Protein AF-A0A923IYI7-F1 (afdb_monomer_lite)

Radius of gyration: 22.02 Å; chains: 1; bounding box: 57×41×61 Å

InterPro domains:
  IPR011990 Tetratricopeptide-like helical domain superfamily [SSF48452] (191-284)

Secondary structure (DSSP, 8-state):
-EEEEEEE-B-SS-SS-BTTB--B-SSS---SSSTTGGGGTT--BTTEEEE-------SSS-----GGGT-GGGTT-SEEEEEEEEEEEPPTT--S-EEEEEEEEEEEEEEEEEE-SS-EEEEEEEGGGEEEPPTTT---EE-BHHHH-TTSSB-SSSEE---SHHHHHHHHHHHHHHHH--SPPTT-PPPHHHHHPPP----SSHHHHHHHHHHHTTT-HHHHHHHHHHHHHHH---HHHHHHHHHHHHHTT-HHHHHHHHHHHHHH-TT-HHHHHHHHHHHHHHHTT--

Sequence (291 aa):
MKILFCNIGWMKRYKGVTGDDNITLSGEYVDKNHKGAEQYNFLNIDGNYYGYVCTKSSGNKNSELQLEKIDDSGENKDSLEEVLVIWVAKRPNDKVGGRIIGWYKNATVYRFYKENSLLIYNIKAKVEDCVLIPPMHRTYIIYPARVIGAGKGMGKSNTWFAKGEEAEEIIENCIRYIETYSYERYDQPITEDQLTFVTKDEFNDLNSYLKEGDKLLYKNPLKSIQYWNKIIKEGGEDLNILYRKALGFINLRFYSKADKLLRYILTKDSNYKEGKKKIIELENMLRGLEN

pLDDT: mean 90.49, std 13.18, range [33.69, 98.75]

Foldseek 3Di:
DFEKEFEAWDWQALCDDDPVTDTHDDDPDPPPPAPSLQSNQLPDAQQKGFHAGDQDDPPPDARFDQSCLRPVVCPPDQKDWQYKYFYWYDDPPDDFATFGQKIAGGKIAGGHWDDWLPGTGGIMHGSVRIFGDGPVRRPHGFGECVVVHPLCGHYPGSMDSSDDPNSVVVVVVVVVCVVPDDDDGSNPDQDPCLLLAADPDDDPDLVVLQVVLVVCCQVPLSSSSNSLSNCCVPVNDDLVSLLSSLSSCVSSNSLVVSLVSLVVSCVVPVVPPSSVVVNVVSVCSRPPDPD

Organism: Clostridium tetanomorphum (NCBI:txid1553)

Structure (mmCIF, N/CA/C/O backbone):
data_AF-A0A923IYI7-F1
#
_entry.id   AF-A0A923IYI7-F1
#
loop_
_atom_site.group_PDB
_atom_site.id
_atom_site.type_symbol
_atom_site.label_atom_id
_atom_site.label_alt_id
_atom_site.label_comp_id
_atom_site.label_asym_id
_atom_site.label_entity_id
_atom_site.label_seq_id
_atom_site.pdbx_PDB_ins_code
_atom_site.Cartn_x
_atom_site.Cartn_y
_atom_site.Cartn_z
_atom_site.occupancy
_atom_site.B_iso_or_equiv
_atom_site.auth_seq_id
_atom_site.auth_comp_id
_atom_site.auth_asym_id
_atom_site.auth_atom_id
_atom_site.pdbx_PDB_model_num
ATOM 1 N N . MET A 1 1 ? 3.434 11.014 -22.457 1.00 86.69 1 MET A N 1
ATOM 2 C CA . MET A 1 1 ? 3.063 10.195 -21.279 1.00 86.69 1 MET A CA 1
ATOM 3 C C . MET A 1 1 ? 4.299 10.035 -20.410 1.00 86.69 1 MET A C 1
ATOM 5 O O . MET A 1 1 ? 5.355 9.761 -20.960 1.00 86.69 1 MET A O 1
ATOM 9 N N . LYS A 1 2 ? 4.182 10.203 -19.089 1.00 95.75 2 LYS A N 1
ATOM 10 C CA . LYS A 1 2 ? 5.306 10.104 -18.148 1.00 95.75 2 LYS A CA 1
ATOM 11 C C . LYS A 1 2 ? 5.493 8.642 -17.730 1.00 95.75 2 LYS A C 1
ATOM 13 O O . LYS A 1 2 ? 4.566 8.059 -17.169 1.00 95.75 2 LYS A O 1
ATOM 18 N N . ILE A 1 3 ? 6.653 8.041 -17.996 1.00 97.12 3 ILE A N 1
ATOM 19 C CA . ILE A 1 3 ? 6.909 6.621 -17.704 1.00 97.12 3 ILE A CA 1
ATOM 20 C C . ILE A 1 3 ? 8.287 6.406 -17.077 1.00 97.12 3 ILE A C 1
ATOM 22 O O . ILE A 1 3 ? 9.264 7.060 -17.437 1.00 97.12 3 ILE A O 1
ATOM 26 N N . LEU A 1 4 ? 8.370 5.481 -16.123 1.00 97.69 4 LEU A N 1
ATOM 27 C CA . LEU A 1 4 ? 9.611 5.117 -15.449 1.00 97.69 4 LEU A CA 1
ATOM 28 C C . LEU A 1 4 ? 9.655 3.608 -15.204 1.00 97.69 4 LEU A C 1
ATOM 30 O O . LEU A 1 4 ? 8.774 3.055 -14.551 1.00 97.69 4 LEU A O 1
ATOM 34 N N . PHE A 1 5 ? 10.714 2.947 -15.662 1.00 97.62 5 PHE A N 1
ATOM 35 C CA . PHE A 1 5 ? 10.980 1.545 -15.351 1.00 97.62 5 PHE A CA 1
ATOM 36 C C . PHE A 1 5 ? 11.959 1.444 -14.180 1.00 97.62 5 PHE A C 1
ATOM 38 O O . PHE A 1 5 ? 13.052 2.013 -14.230 1.00 97.62 5 PHE A O 1
ATOM 45 N N . CYS A 1 6 ? 11.589 0.674 -13.160 1.00 96.62 6 CYS A N 1
ATOM 46 C CA . CYS A 1 6 ? 12.347 0.485 -11.927 1.00 96.62 6 CYS A CA 1
ATOM 47 C C . CYS A 1 6 ? 12.715 -0.990 -11.748 1.00 96.62 6 CYS A C 1
ATOM 49 O O . CYS A 1 6 ? 11.847 -1.822 -11.497 1.00 96.62 6 CYS A O 1
ATOM 51 N N . ASN A 1 7 ? 14.000 -1.316 -11.851 1.00 93.81 7 ASN A N 1
ATOM 52 C CA . ASN A 1 7 ? 14.542 -2.636 -11.571 1.00 93.81 7 ASN A CA 1
ATOM 53 C C . ASN A 1 7 ? 14.776 -2.797 -10.067 1.00 93.81 7 ASN A C 1
ATOM 55 O O . ASN A 1 7 ? 15.554 -2.048 -9.474 1.00 93.81 7 ASN A O 1
ATOM 59 N N . ILE A 1 8 ? 14.122 -3.802 -9.496 1.00 93.25 8 ILE A N 1
ATOM 60 C CA . ILE A 1 8 ? 14.157 -4.150 -8.077 1.00 93.25 8 ILE A CA 1
ATOM 61 C C . ILE A 1 8 ? 14.466 -5.640 -7.888 1.00 93.25 8 ILE A C 1
ATOM 63 O O . ILE A 1 8 ? 14.417 -6.442 -8.829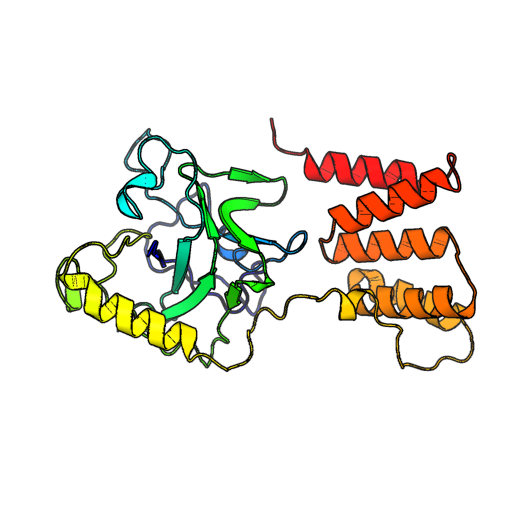 1.00 93.25 8 ILE A O 1
ATOM 67 N N . GLY A 1 9 ? 14.768 -6.035 -6.655 1.00 91.75 9 GLY A N 1
ATOM 68 C CA . GLY A 1 9 ? 14.860 -7.435 -6.256 1.00 91.75 9 GLY A CA 1
ATOM 69 C C . GLY A 1 9 ? 13.553 -8.200 -6.486 1.00 91.75 9 GLY A C 1
ATOM 70 O O . GLY A 1 9 ? 12.450 -7.664 -6.372 1.00 91.75 9 GLY A O 1
ATOM 71 N N . TRP A 1 10 ? 13.657 -9.487 -6.812 1.00 93.31 10 TRP A N 1
ATOM 72 C CA . TRP A 1 10 ? 12.491 -10.352 -6.976 1.00 93.31 10 TRP A CA 1
ATOM 73 C C . TRP A 1 10 ? 11.934 -10.785 -5.619 1.00 93.31 10 TRP A C 1
ATOM 75 O O . TRP A 1 10 ? 12.649 -11.402 -4.829 1.00 93.31 10 TRP A O 1
ATOM 85 N N . MET A 1 11 ? 10.642 -10.529 -5.398 1.00 94.44 11 MET A N 1
ATOM 86 C CA . MET A 1 11 ? 9.845 -11.051 -4.280 1.00 94.44 11 MET A CA 1
ATOM 87 C C . MET A 1 11 ? 8.437 -11.401 -4.746 1.00 94.44 11 MET A C 1
ATOM 89 O O . MET A 1 11 ? 7.949 -10.891 -5.753 1.00 94.44 11 MET A O 1
ATOM 93 N N . LYS A 1 12 ? 7.741 -12.269 -4.020 1.00 94.25 12 LYS A N 1
ATOM 94 C CA . LYS A 1 12 ? 6.344 -12.598 -4.294 1.00 94.25 12 LYS A CA 1
ATOM 95 C C . LYS A 1 12 ? 5.428 -11.459 -3.859 1.00 94.25 12 LYS A C 1
ATOM 97 O O . LYS A 1 12 ? 4.616 -11.037 -4.673 1.00 94.25 12 LYS A O 1
ATOM 102 N N . ARG A 1 13 ? 5.541 -10.974 -2.620 1.00 94.88 13 ARG A N 1
ATOM 103 C CA . ARG A 1 13 ? 4.542 -10.095 -1.984 1.00 94.88 13 ARG A CA 1
ATOM 104 C C . ARG A 1 13 ? 4.997 -8.657 -1.806 1.00 94.88 13 ARG A C 1
ATOM 106 O O . ARG A 1 13 ? 4.136 -7.790 -1.804 1.00 94.88 13 ARG A O 1
ATOM 113 N N . TYR A 1 14 ? 6.297 -8.413 -1.637 1.00 95.50 14 TYR A N 1
ATOM 114 C CA . TYR A 1 14 ? 6.829 -7.080 -1.320 1.00 95.50 14 TYR A CA 1
ATOM 115 C C . TYR A 1 14 ? 6.134 -6.436 -0.099 1.00 95.50 14 TYR A C 1
ATOM 117 O O . TYR A 1 14 ? 5.742 -5.268 -0.127 1.00 95.50 14 TYR A O 1
ATOM 125 N N . LYS A 1 15 ? 5.968 -7.223 0.976 1.00 93.56 15 LYS A N 1
ATOM 126 C CA . LYS A 1 15 ? 5.401 -6.797 2.272 1.00 93.56 15 LYS A CA 1
ATOM 127 C C . LYS A 1 15 ? 6.341 -7.105 3.453 1.00 93.56 15 LYS A C 1
ATOM 129 O O . LYS A 1 15 ? 5.870 -7.277 4.575 1.00 93.56 15 LYS A O 1
ATOM 134 N N . GLY A 1 16 ? 7.647 -7.194 3.201 1.00 90.81 16 GLY A N 1
ATOM 135 C CA . GLY A 1 16 ? 8.644 -7.688 4.157 1.00 90.81 16 GLY A CA 1
ATOM 136 C C . GLY A 1 16 ? 9.112 -9.110 3.857 1.00 90.81 16 GLY A C 1
ATOM 137 O O . GLY A 1 16 ? 8.381 -9.901 3.259 1.00 90.81 16 GLY A O 1
ATOM 138 N N . VAL A 1 17 ? 10.343 -9.422 4.264 1.00 87.94 17 VAL A N 1
ATOM 139 C CA . VAL A 1 17 ? 10.922 -10.766 4.149 1.00 87.94 17 VAL A CA 1
ATOM 140 C C . VAL A 1 17 ? 10.216 -11.747 5.089 1.00 87.94 17 VAL A C 1
ATOM 142 O O . VAL A 1 17 ? 10.062 -11.494 6.284 1.00 87.94 17 VAL A O 1
ATOM 145 N N . THR A 1 18 ? 9.836 -12.902 4.548 1.00 87.25 18 THR A N 1
ATOM 146 C CA . THR A 1 18 ? 9.332 -14.058 5.303 1.00 87.25 18 THR A CA 1
ATOM 147 C C . THR A 1 18 ? 10.099 -15.316 4.906 1.00 87.25 18 THR A C 1
ATOM 149 O O . THR A 1 18 ? 10.794 -15.341 3.891 1.00 87.25 18 THR A O 1
ATOM 152 N N . GLY A 1 19 ? 9.949 -16.403 5.674 1.00 82.12 19 GLY A N 1
ATOM 153 C CA . GLY A 1 19 ? 10.610 -17.676 5.356 1.00 82.12 19 GLY A CA 1
ATOM 154 C C . GLY A 1 19 ? 10.297 -18.209 3.947 1.00 82.12 19 GLY A C 1
ATOM 155 O O . GLY A 1 19 ? 11.149 -18.840 3.329 1.00 82.12 19 GLY A O 1
ATOM 156 N N . ASP A 1 20 ? 9.109 -17.911 3.409 1.00 87.19 20 ASP A N 1
ATOM 157 C CA . ASP A 1 20 ? 8.656 -18.326 2.075 1.00 87.19 20 ASP A CA 1
ATOM 158 C C . ASP A 1 20 ? 8.743 -17.223 0.995 1.00 87.19 20 ASP A C 1
ATOM 160 O O . ASP A 1 20 ? 8.394 -17.473 -0.170 1.00 87.19 20 ASP A O 1
ATOM 164 N N . ASP A 1 21 ? 9.194 -16.018 1.362 1.00 88.12 21 ASP A N 1
ATOM 165 C CA . ASP A 1 21 ? 9.312 -14.851 0.485 1.00 88.12 21 ASP A CA 1
ATOM 166 C C . ASP A 1 21 ? 10.550 -14.009 0.827 1.00 88.12 21 ASP A C 1
ATOM 168 O O . ASP A 1 21 ? 10.483 -12.976 1.494 1.00 88.12 21 ASP A O 1
ATOM 172 N N . ASN A 1 22 ? 11.706 -14.487 0.364 1.00 86.88 22 ASN A N 1
ATOM 173 C CA . ASN A 1 22 ? 12.976 -13.776 0.460 1.00 86.88 22 ASN A CA 1
ATOM 174 C C . ASN A 1 22 ? 13.220 -12.920 -0.783 1.00 86.88 22 ASN A C 1
ATOM 176 O O . ASN A 1 22 ? 12.828 -13.282 -1.897 1.00 86.88 22 ASN A O 1
ATOM 180 N N . ILE A 1 23 ? 13.948 -11.822 -0.602 1.00 85.38 23 ILE A N 1
ATOM 181 C CA . ILE A 1 23 ? 14.365 -10.976 -1.713 1.00 85.38 23 ILE A CA 1
ATOM 182 C C . ILE A 1 23 ? 15.546 -11.579 -2.473 1.00 85.38 23 ILE A C 1
ATOM 184 O O . ILE A 1 23 ? 16.555 -11.960 -1.884 1.00 85.38 23 ILE A O 1
ATOM 188 N N . THR A 1 24 ? 15.428 -11.654 -3.801 1.00 83.69 24 THR A N 1
ATOM 189 C CA . THR A 1 24 ? 16.528 -12.072 -4.682 1.00 83.69 24 THR A CA 1
ATOM 190 C C . THR A 1 24 ? 17.019 -10.888 -5.507 1.00 83.69 24 THR A C 1
ATOM 192 O O . THR A 1 24 ? 16.322 -10.424 -6.408 1.00 83.69 24 THR A O 1
ATOM 195 N N . LEU A 1 25 ? 18.225 -10.404 -5.211 1.00 73.69 25 LEU A N 1
ATOM 196 C CA . LEU A 1 25 ? 18.842 -9.274 -5.910 1.00 73.69 25 LEU A CA 1
ATOM 197 C C . LEU A 1 25 ? 19.527 -9.718 -7.208 1.00 73.69 25 LEU A C 1
ATOM 199 O O . LEU A 1 25 ? 20.140 -10.783 -7.281 1.00 73.69 25 LEU A O 1
ATOM 203 N N . SER A 1 26 ? 19.469 -8.874 -8.238 1.00 56.81 26 SER A N 1
ATOM 204 C CA . SER A 1 26 ? 20.158 -9.094 -9.511 1.00 56.81 26 SER A CA 1
ATOM 205 C C . SER A 1 26 ? 21.498 -8.340 -9.564 1.00 56.81 26 SER A C 1
ATOM 207 O O . SER A 1 26 ? 21.630 -7.383 -10.323 1.00 56.81 26 SER A O 1
ATOM 209 N N . GLY A 1 27 ? 22.496 -8.735 -8.763 1.00 51.09 27 GLY A N 1
ATOM 210 C CA . GLY A 1 27 ? 23.853 -8.163 -8.828 1.00 51.09 27 GLY A CA 1
ATOM 211 C C . GLY A 1 27 ? 24.694 -8.338 -7.556 1.00 51.09 27 GLY A C 1
ATOM 212 O O . GLY A 1 27 ? 24.155 -8.596 -6.488 1.00 51.09 27 GLY A O 1
ATOM 213 N N . GLU A 1 28 ? 26.018 -8.177 -7.685 1.00 40.38 28 GLU A N 1
ATOM 214 C CA . GLU A 1 28 ? 27.011 -8.289 -6.591 1.00 40.38 28 GLU A CA 1
ATOM 215 C C . GLU A 1 28 ? 27.030 -7.080 -5.635 1.00 40.38 28 GLU A C 1
ATOM 217 O O . GLU A 1 28 ? 27.647 -7.135 -4.572 1.00 40.38 28 GLU A O 1
ATOM 222 N N . TYR A 1 29 ? 26.344 -5.984 -5.974 1.00 43.09 29 TYR A N 1
ATOM 223 C CA . TYR A 1 29 ? 26.303 -4.792 -5.130 1.00 43.09 29 TYR A CA 1
ATOM 224 C C . TYR A 1 29 ? 25.254 -4.924 -4.029 1.00 43.09 29 TYR A C 1
ATOM 226 O O . TYR A 1 29 ? 24.089 -4.560 -4.168 1.00 43.09 29 TYR A O 1
ATOM 234 N N . VAL A 1 30 ? 25.725 -5.442 -2.904 1.00 43.31 30 VAL A N 1
ATOM 235 C CA . VAL A 1 30 ? 25.051 -5.405 -1.614 1.00 43.31 30 VAL A CA 1
ATOM 236 C C . VAL A 1 30 ? 25.449 -4.087 -0.938 1.00 43.31 30 VAL A C 1
ATOM 238 O O . VAL A 1 30 ? 26.400 -4.052 -0.157 1.00 43.31 30 VAL A O 1
ATOM 241 N N . ASP A 1 31 ? 24.768 -2.985 -1.270 1.00 43.28 31 ASP A N 1
ATOM 242 C CA . ASP A 1 31 ? 24.938 -1.726 -0.529 1.00 43.28 31 ASP A CA 1
ATOM 243 C C . ASP A 1 31 ? 24.588 -1.980 0.944 1.00 43.28 31 ASP A C 1
ATOM 245 O O . ASP A 1 31 ? 23.581 -2.613 1.248 1.00 43.28 31 ASP A O 1
ATOM 249 N N . LYS A 1 32 ? 25.455 -1.569 1.868 1.00 41.72 32 LYS A N 1
ATOM 250 C CA . LYS A 1 32 ? 25.295 -1.822 3.302 1.00 41.72 32 LYS A CA 1
ATOM 251 C C . LYS A 1 32 ? 24.250 -0.912 3.956 1.00 41.72 32 LYS A C 1
ATOM 253 O O . LYS A 1 32 ? 23.776 -1.283 5.025 1.00 41.72 32 LYS A O 1
ATOM 258 N N . ASN A 1 33 ? 23.844 0.185 3.307 1.00 45.84 33 ASN A N 1
ATOM 259 C CA . ASN A 1 33 ? 23.112 1.264 3.979 1.00 45.84 33 ASN A CA 1
ATOM 260 C C . ASN A 1 33 ? 21.591 1.288 3.728 1.00 45.84 33 ASN A C 1
ATOM 262 O O . ASN A 1 33 ? 20.866 1.803 4.566 1.00 45.84 33 ASN A O 1
ATOM 266 N N . HIS A 1 34 ? 21.084 0.684 2.645 1.00 53.50 34 HIS A N 1
ATOM 267 C CA . HIS A 1 34 ? 19.647 0.738 2.293 1.00 53.50 34 HIS A CA 1
ATOM 268 C C . HIS A 1 34 ? 19.072 -0.625 1.863 1.00 53.50 34 HIS A C 1
ATOM 270 O O . HIS A 1 34 ? 18.152 -0.711 1.043 1.00 53.50 34 HIS A O 1
ATOM 276 N N . LYS A 1 35 ? 19.648 -1.723 2.381 1.00 60.31 35 LYS A N 1
ATOM 277 C CA . LYS A 1 35 ? 19.281 -3.096 1.996 1.00 60.31 35 LYS A CA 1
ATOM 278 C C . LYS A 1 35 ? 17.789 -3.344 2.157 1.00 60.31 35 LYS A C 1
ATOM 280 O O . LYS A 1 35 ? 17.253 -3.300 3.259 1.00 60.31 35 LYS A O 1
ATOM 285 N N . GLY A 1 36 ? 17.153 -3.713 1.050 1.00 71.19 36 GLY A N 1
ATOM 286 C CA . GLY A 1 36 ? 15.816 -4.279 1.070 1.00 71.19 36 GLY A CA 1
ATOM 287 C C . GLY A 1 36 ? 14.704 -3.282 1.368 1.00 71.19 36 GLY A C 1
ATOM 288 O O . GLY A 1 36 ? 13.621 -3.744 1.677 1.00 71.19 36 GLY A O 1
ATOM 289 N N . ALA A 1 37 ? 14.890 -1.961 1.259 1.00 86.69 37 ALA A N 1
ATOM 290 C CA . ALA A 1 37 ? 13.752 -1.030 1.334 1.00 86.69 37 ALA A CA 1
ATOM 291 C C . ALA A 1 37 ? 12.674 -1.364 0.276 1.00 86.69 37 ALA A C 1
ATOM 293 O O . ALA A 1 37 ? 11.479 -1.335 0.561 1.00 86.69 37 ALA A O 1
ATOM 294 N N . GLU A 1 38 ? 13.104 -1.845 -0.897 1.00 90.88 38 GLU A N 1
ATOM 295 C CA . GLU A 1 38 ? 12.222 -2.346 -1.959 1.00 90.88 38 GLU A CA 1
ATOM 296 C C . GLU A 1 38 ? 11.328 -3.526 -1.530 1.00 90.88 38 GLU A C 1
ATOM 298 O O . GLU A 1 38 ? 10.297 -3.774 -2.153 1.00 90.88 38 GLU A O 1
ATOM 303 N N . GLN A 1 39 ? 11.664 -4.234 -0.440 1.00 92.56 39 GLN A N 1
ATOM 304 C CA . GLN A 1 39 ? 10.868 -5.349 0.084 1.00 92.56 39 GLN A CA 1
ATOM 305 C C . GLN A 1 39 ? 9.471 -4.930 0.550 1.00 92.56 39 GLN A C 1
ATOM 307 O O . GLN A 1 39 ? 8.655 -5.803 0.837 1.00 92.56 39 GLN A O 1
ATOM 312 N N . TYR A 1 40 ? 9.216 -3.627 0.675 1.00 94.94 40 TYR A N 1
ATOM 313 C CA . TYR A 1 40 ? 7.960 -3.050 1.142 1.00 94.94 40 TYR A CA 1
ATOM 314 C C . TYR A 1 40 ? 7.212 -2.275 0.057 1.00 94.94 40 TYR A C 1
ATOM 316 O O . TYR A 1 40 ? 6.228 -1.613 0.378 1.00 94.94 40 TYR A O 1
ATOM 324 N N . ASN A 1 41 ? 7.627 -2.364 -1.214 1.00 97.19 41 ASN A N 1
ATOM 325 C CA . ASN A 1 41 ? 7.020 -1.575 -2.288 1.00 97.19 41 ASN A CA 1
ATOM 326 C C . ASN A 1 41 ? 5.486 -1.732 -2.321 1.00 97.19 41 ASN A C 1
ATOM 328 O O . ASN A 1 41 ? 4.792 -0.733 -2.462 1.00 97.19 41 ASN A O 1
ATOM 332 N N . PHE A 1 42 ? 4.945 -2.926 -2.051 1.00 97.12 42 PHE A N 1
ATOM 333 C CA . PHE A 1 42 ? 3.498 -3.192 -2.033 1.00 97.12 42 PHE A CA 1
ATOM 334 C C . PHE A 1 42 ? 2.922 -3.376 -0.611 1.00 97.12 42 PHE A C 1
ATOM 336 O O . PHE A 1 42 ? 1.906 -4.057 -0.408 1.00 97.12 42 PHE A O 1
ATOM 343 N N . LEU A 1 43 ? 3.558 -2.774 0.402 1.00 94.81 43 LEU A N 1
ATOM 344 C CA . LEU A 1 43 ? 3.027 -2.688 1.762 1.00 94.81 43 LEU A CA 1
ATOM 345 C C . LEU A 1 43 ? 2.048 -1.510 1.870 1.00 94.81 43 LEU A C 1
ATOM 347 O O . LEU A 1 43 ? 2.442 -0.354 1.748 1.00 94.81 43 LEU A O 1
ATOM 351 N N . ASN A 1 44 ? 0.770 -1.804 2.121 1.00 94.81 44 ASN A N 1
ATOM 352 C CA . ASN A 1 44 ? -0.262 -0.776 2.273 1.00 94.81 44 ASN A CA 1
ATOM 353 C C . ASN A 1 44 ? -0.105 -0.053 3.619 1.00 94.81 44 ASN A C 1
ATOM 355 O O . ASN A 1 44 ? -0.149 -0.701 4.669 1.00 94.81 44 ASN A O 1
ATOM 359 N N . ILE A 1 45 ? 0.033 1.271 3.570 1.00 94.19 45 ILE A N 1
ATOM 360 C CA . ILE A 1 45 ? -0.047 2.170 4.724 1.00 94.19 45 ILE A CA 1
ATOM 361 C C . ILE A 1 45 ? -1.025 3.288 4.358 1.00 94.19 45 ILE A C 1
ATOM 363 O O . ILE A 1 45 ? -0.815 3.999 3.376 1.00 94.19 45 ILE A O 1
ATOM 367 N N . ASP A 1 46 ? -2.109 3.424 5.123 1.00 94.12 46 ASP A N 1
ATOM 368 C CA . ASP A 1 46 ? -3.154 4.436 4.904 1.00 94.12 46 ASP A CA 1
ATOM 369 C C . ASP A 1 46 ? -3.642 4.540 3.443 1.00 94.12 46 ASP A C 1
ATOM 371 O O . ASP A 1 46 ? -3.836 5.625 2.896 1.00 94.12 46 ASP A O 1
ATOM 375 N N . GLY A 1 47 ? -3.829 3.397 2.776 1.00 94.56 47 GLY A N 1
ATOM 376 C CA . GLY A 1 47 ? -4.326 3.349 1.397 1.00 94.56 47 GLY A CA 1
ATOM 377 C C . GLY A 1 47 ? -3.297 3.753 0.338 1.00 94.56 47 GLY A C 1
ATOM 378 O O . GLY A 1 47 ? -3.666 3.974 -0.817 1.00 94.56 47 GLY A O 1
ATOM 379 N N . ASN A 1 48 ? -2.013 3.827 0.693 1.00 96.12 48 ASN A N 1
ATOM 380 C CA . ASN A 1 48 ? -0.926 4.169 -0.218 1.00 96.12 48 ASN A CA 1
ATOM 381 C C . ASN A 1 48 ? 0.165 3.091 -0.235 1.00 96.12 48 ASN A C 1
ATOM 383 O O . ASN A 1 48 ? 0.418 2.410 0.762 1.00 96.12 48 ASN A O 1
ATOM 387 N N . TYR A 1 49 ? 0.837 2.987 -1.379 1.00 97.62 49 TYR A N 1
ATOM 388 C CA . TYR A 1 49 ? 2.127 2.326 -1.526 1.00 97.62 49 TYR A CA 1
ATOM 389 C C . TYR A 1 49 ? 3.247 3.356 -1.595 1.00 97.62 49 TYR A C 1
ATOM 391 O O . TYR A 1 49 ? 3.115 4.407 -2.225 1.00 97.62 49 TYR A O 1
ATOM 399 N N . TYR A 1 50 ? 4.359 3.012 -0.951 1.00 97.06 50 TYR A N 1
ATOM 400 C CA . TYR A 1 50 ? 5.562 3.827 -0.829 1.00 97.06 50 TYR A CA 1
ATOM 401 C C . TYR A 1 50 ? 6.710 3.032 -1.454 1.00 97.06 50 TYR A C 1
ATOM 403 O O . TYR A 1 50 ? 7.366 2.226 -0.802 1.00 97.06 50 TYR A O 1
ATOM 411 N N . GLY A 1 51 ? 6.869 3.190 -2.765 1.00 96.75 51 GLY A N 1
ATOM 412 C CA . GLY A 1 51 ? 7.853 2.477 -3.563 1.00 96.75 51 GLY A CA 1
ATOM 413 C C . GLY A 1 51 ? 9.259 3.050 -3.413 1.00 96.75 51 GLY A C 1
ATOM 414 O O . GLY A 1 51 ? 9.473 4.263 -3.447 1.00 96.75 51 GLY A O 1
ATOM 415 N N . TYR A 1 52 ? 10.225 2.149 -3.322 1.00 95.12 52 TYR A N 1
ATOM 416 C CA . TYR A 1 52 ? 11.647 2.429 -3.312 1.00 95.12 52 TYR A CA 1
ATOM 417 C C . TYR A 1 52 ? 12.318 1.799 -4.535 1.00 95.12 52 TYR A C 1
ATOM 419 O O . TYR A 1 52 ? 12.166 0.603 -4.808 1.00 95.12 52 TYR A O 1
ATOM 427 N N . VAL A 1 53 ? 13.104 2.606 -5.244 1.00 92.88 53 VAL A N 1
ATOM 428 C CA . VAL A 1 53 ? 14.121 2.149 -6.194 1.00 92.88 53 VAL A CA 1
ATOM 429 C C . VAL A 1 53 ? 15.452 2.798 -5.839 1.00 92.88 53 VAL A C 1
ATOM 431 O O . VAL A 1 53 ? 15.540 4.018 -5.698 1.00 92.88 53 VAL A O 1
ATOM 434 N N . CYS A 1 54 ? 16.503 1.988 -5.715 1.00 87.44 54 CYS A N 1
ATOM 435 C CA . CYS A 1 54 ? 17.840 2.499 -5.434 1.00 87.44 54 CYS A CA 1
ATOM 436 C C . CYS A 1 54 ? 18.377 3.260 -6.655 1.00 87.44 54 CYS A C 1
ATOM 438 O O . CYS A 1 54 ? 18.643 2.666 -7.704 1.00 87.44 54 CYS A O 1
ATOM 440 N N . THR A 1 55 ? 18.564 4.570 -6.520 1.00 81.62 55 THR A N 1
ATOM 441 C CA . THR A 1 55 ? 19.317 5.397 -7.464 1.00 81.62 55 THR A CA 1
ATOM 442 C C . THR A 1 55 ? 20.810 5.243 -7.146 1.00 81.62 55 THR A C 1
ATOM 444 O O . THR A 1 55 ? 21.231 5.294 -5.990 1.00 81.62 55 THR A O 1
ATOM 447 N N . LYS A 1 56 ? 21.640 4.966 -8.162 1.00 68.62 56 LYS A N 1
ATOM 448 C CA . LYS A 1 56 ? 23.083 4.738 -7.957 1.00 68.62 56 LYS A CA 1
ATOM 449 C C . LYS A 1 56 ? 23.738 5.951 -7.288 1.00 68.62 56 LYS A C 1
ATOM 451 O O . LYS A 1 56 ? 23.683 7.042 -7.848 1.00 68.62 56 LYS A O 1
ATOM 456 N N . SER A 1 57 ? 24.443 5.738 -6.175 1.00 51.19 57 SER A N 1
ATOM 457 C CA . SER A 1 57 ? 25.400 6.715 -5.641 1.00 51.19 57 SER A CA 1
ATOM 458 C C . SER A 1 57 ? 26.669 6.682 -6.489 1.00 51.19 57 SER A C 1
ATOM 460 O O . SER A 1 57 ? 27.483 5.766 -6.378 1.00 51.19 57 SER A O 1
ATOM 462 N N . SER A 1 58 ? 26.853 7.664 -7.363 1.00 39.75 58 SER A N 1
ATOM 463 C CA . SER A 1 58 ? 28.165 7.919 -7.962 1.00 39.75 58 SER A CA 1
ATOM 464 C C . SER A 1 58 ? 28.898 8.933 -7.080 1.00 39.75 58 SER A C 1
ATOM 466 O O . SER A 1 58 ? 28.721 10.136 -7.251 1.00 39.75 58 SER A O 1
ATOM 468 N N . GLY A 1 59 ? 29.706 8.457 -6.126 1.00 42.72 59 GLY A N 1
ATOM 469 C CA . GLY A 1 59 ? 30.481 9.316 -5.215 1.00 42.72 59 GLY A CA 1
ATOM 470 C C . GLY A 1 59 ? 29.624 10.092 -4.205 1.00 42.72 59 GLY A C 1
ATOM 471 O O . GLY A 1 59 ? 28.425 9.862 -4.120 1.00 42.72 59 GLY A O 1
ATOM 472 N N . ASN A 1 60 ? 30.255 10.994 -3.439 1.00 41.56 60 ASN A N 1
ATOM 473 C CA . ASN A 1 60 ? 29.715 11.791 -2.312 1.00 41.56 60 ASN A CA 1
ATOM 474 C C . ASN A 1 60 ? 28.514 12.725 -2.637 1.00 41.56 60 ASN A C 1
ATOM 476 O O . ASN A 1 60 ? 28.351 13.762 -1.999 1.00 41.56 60 ASN A O 1
ATOM 480 N N . LYS A 1 61 ? 27.683 12.415 -3.636 1.00 48.44 61 LYS A N 1
ATOM 481 C CA . LYS A 1 61 ? 26.440 13.123 -3.948 1.00 48.44 61 LYS A CA 1
ATOM 482 C C . LYS A 1 61 ? 25.245 12.260 -3.552 1.00 48.44 61 LYS A C 1
ATOM 484 O O . LYS A 1 61 ? 25.212 11.066 -3.849 1.00 48.44 61 LYS A O 1
ATOM 489 N N . ASN A 1 62 ? 24.263 12.889 -2.912 1.00 55.84 62 ASN A N 1
ATOM 490 C CA . ASN A 1 62 ? 22.974 12.281 -2.598 1.00 55.84 62 ASN A CA 1
ATOM 491 C C . ASN A 1 62 ? 22.357 11.706 -3.880 1.00 55.84 62 ASN A C 1
ATOM 493 O O . ASN A 1 62 ? 22.296 12.393 -4.900 1.00 55.84 62 ASN A O 1
ATOM 497 N N . SER A 1 63 ? 21.943 10.440 -3.844 1.00 70.94 63 SER A N 1
ATOM 498 C CA . SER A 1 63 ? 21.406 9.75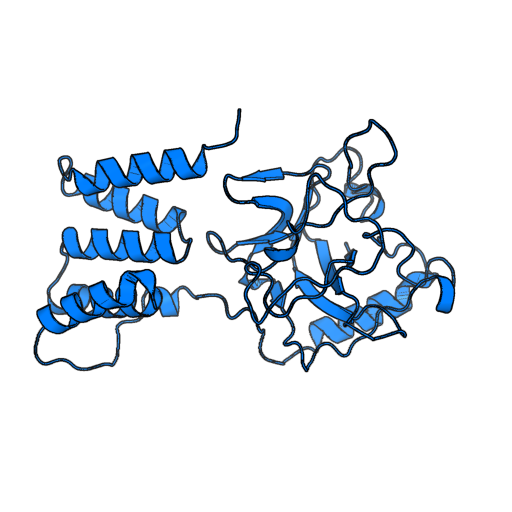2 -5.015 1.00 70.94 63 SER A CA 1
ATOM 499 C C . SER A 1 63 ? 20.059 10.351 -5.430 1.00 70.94 63 SER A C 1
ATOM 501 O O . SER A 1 63 ? 19.026 10.035 -4.845 1.00 70.94 63 SER A O 1
ATOM 503 N N . GLU A 1 64 ? 20.053 11.208 -6.448 1.00 85.12 64 GLU A N 1
ATOM 504 C CA . GLU A 1 64 ? 18.832 11.821 -6.978 1.00 85.12 64 GLU A CA 1
ATOM 505 C C . GLU A 1 64 ? 18.264 11.061 -8.186 1.00 85.12 64 GLU A C 1
ATOM 507 O O . GLU A 1 64 ? 18.989 10.453 -8.982 1.00 85.12 64 GLU A O 1
ATOM 512 N N . LEU A 1 65 ? 16.942 11.105 -8.335 1.00 91.00 65 LEU A N 1
ATOM 513 C CA . LEU A 1 65 ? 16.228 10.672 -9.525 1.00 91.00 65 LEU A CA 1
ATOM 514 C C . LEU A 1 65 ? 16.041 11.879 -10.450 1.00 91.00 65 LEU A C 1
ATOM 516 O O . LEU A 1 65 ? 15.434 12.879 -10.078 1.00 91.00 65 LEU A O 1
ATOM 520 N N . GLN A 1 66 ? 16.578 11.776 -11.662 1.00 91.81 66 GLN A N 1
ATOM 521 C CA . GLN A 1 66 ? 16.552 12.841 -12.667 1.00 91.81 66 GLN A CA 1
ATOM 522 C C . GLN A 1 66 ? 15.154 12.953 -13.286 1.00 91.81 66 GLN A C 1
ATOM 524 O O . GLN A 1 66 ? 14.863 12.303 -14.290 1.00 91.81 66 GLN A O 1
ATOM 529 N N . LEU A 1 67 ? 14.264 13.724 -12.652 1.00 95.19 67 LEU A N 1
ATOM 530 C CA . LEU A 1 67 ? 12.854 13.850 -13.050 1.00 95.19 67 LEU A CA 1
ATOM 531 C C . LEU A 1 67 ? 12.697 14.403 -14.469 1.00 95.19 67 LEU A C 1
ATOM 533 O O . LEU A 1 67 ? 11.834 13.945 -15.210 1.00 95.19 67 LEU A O 1
ATOM 537 N N . GLU A 1 68 ? 13.588 15.306 -14.870 1.00 94.75 68 GLU A N 1
ATOM 538 C CA . GLU A 1 68 ? 13.689 15.864 -16.221 1.00 94.75 68 GLU A CA 1
ATOM 539 C C . GLU A 1 68 ? 13.912 14.789 -17.303 1.00 94.75 68 GLU A C 1
ATOM 541 O O . GLU A 1 68 ? 13.572 14.965 -18.473 1.00 94.75 68 GLU A O 1
ATOM 546 N N . LYS A 1 69 ? 14.441 13.616 -16.930 1.00 93.62 69 LYS A N 1
ATOM 547 C CA . LYS A 1 69 ? 14.552 12.479 -17.850 1.00 93.62 69 LYS A CA 1
ATOM 548 C C . LYS A 1 69 ? 13.257 11.694 -17.997 1.00 93.62 69 LYS A C 1
ATOM 550 O O . LYS A 1 69 ? 13.135 10.994 -18.991 1.00 93.62 69 LYS A O 1
ATOM 555 N N . ILE A 1 70 ? 12.310 11.807 -17.068 1.00 95.19 70 ILE A N 1
ATOM 556 C CA . ILE A 1 70 ? 10.957 11.255 -17.231 1.00 95.19 70 ILE A CA 1
ATOM 557 C C . ILE A 1 70 ? 10.148 12.190 -18.130 1.00 95.19 70 ILE A C 1
ATOM 559 O O . ILE A 1 70 ? 9.550 11.749 -19.104 1.00 95.19 70 ILE A O 1
ATOM 563 N N . ASP A 1 71 ? 10.159 13.482 -17.809 1.00 95.75 71 ASP A N 1
ATOM 564 C CA . ASP A 1 71 ? 9.377 14.511 -18.486 1.00 95.75 71 ASP A CA 1
ATOM 565 C C . ASP A 1 71 ? 10.017 15.878 -18.260 1.00 95.75 71 ASP A C 1
ATOM 567 O O . ASP A 1 71 ? 10.538 16.146 -17.175 1.00 95.75 71 ASP A O 1
ATOM 571 N N . ASP A 1 72 ? 9.965 16.745 -19.264 1.00 94.88 72 ASP A N 1
ATOM 572 C CA . ASP A 1 72 ? 10.637 18.044 -19.224 1.00 94.88 72 ASP A CA 1
ATOM 573 C C . ASP A 1 72 ? 10.039 18.955 -18.136 1.00 94.88 72 ASP A C 1
ATOM 575 O O . ASP A 1 72 ? 10.753 19.761 -17.541 1.00 94.88 72 ASP A O 1
ATOM 579 N N . SER A 1 73 ? 8.771 18.748 -17.743 1.00 95.56 73 SER A N 1
ATOM 580 C CA . SER A 1 73 ? 8.162 19.462 -16.611 1.00 95.56 73 SER A CA 1
ATOM 581 C C . SER A 1 73 ? 8.801 19.129 -15.254 1.00 95.56 73 SER A C 1
ATOM 583 O O . SER A 1 73 ? 8.471 19.758 -14.249 1.00 95.56 73 SER A O 1
ATOM 585 N N . GLY A 1 74 ? 9.656 18.103 -15.194 1.00 94.81 74 GLY A N 1
ATOM 586 C CA . GLY A 1 74 ? 10.410 17.709 -14.006 1.00 94.81 74 GLY A CA 1
ATOM 587 C C . GLY A 1 74 ? 11.638 18.580 -13.722 1.00 94.81 74 GLY A C 1
ATOM 588 O O . GLY A 1 74 ? 12.218 18.464 -12.638 1.00 94.81 74 GLY A O 1
ATOM 589 N N . GLU A 1 75 ? 12.042 19.447 -14.655 1.00 94.75 75 GLU A N 1
ATOM 590 C CA . GLU A 1 75 ? 13.182 20.346 -14.472 1.00 94.75 75 GLU A CA 1
ATOM 591 C C . GLU A 1 75 ? 12.968 21.278 -13.265 1.00 94.75 75 GLU A C 1
ATOM 593 O O . GLU A 1 75 ? 11.913 21.892 -13.100 1.00 94.75 75 GLU A O 1
ATOM 598 N N . ASN A 1 76 ? 13.967 21.355 -12.377 1.00 92.44 76 ASN A N 1
ATOM 599 C CA . ASN A 1 76 ? 13.925 22.142 -11.134 1.00 92.44 76 ASN A CA 1
ATOM 600 C C . ASN A 1 76 ? 12.743 21.821 -10.189 1.00 92.44 76 ASN A C 1
ATOM 602 O O . ASN A 1 76 ? 12.398 22.630 -9.327 1.00 92.44 76 ASN A O 1
ATOM 606 N N . LYS A 1 77 ? 12.107 20.649 -10.330 1.00 97.00 77 LYS A N 1
ATOM 607 C CA . LYS A 1 77 ? 11.066 20.158 -9.413 1.00 97.00 77 LYS A CA 1
ATOM 608 C C . LYS A 1 77 ? 11.612 19.116 -8.444 1.00 97.00 77 LYS A C 1
ATOM 610 O O . LYS A 1 77 ? 12.472 18.317 -8.809 1.00 97.00 77 LYS A O 1
ATOM 615 N N . ASP A 1 78 ? 11.032 19.063 -7.247 1.00 96.38 78 ASP A N 1
ATOM 616 C CA . ASP A 1 78 ? 11.317 18.023 -6.244 1.00 96.38 78 ASP A CA 1
ATOM 617 C C . ASP A 1 78 ? 10.485 16.751 -6.435 1.00 96.38 78 ASP A C 1
ATOM 619 O O . ASP A 1 78 ? 10.800 15.700 -5.869 1.00 96.38 78 ASP A O 1
ATOM 623 N N . SER A 1 79 ? 9.416 16.836 -7.2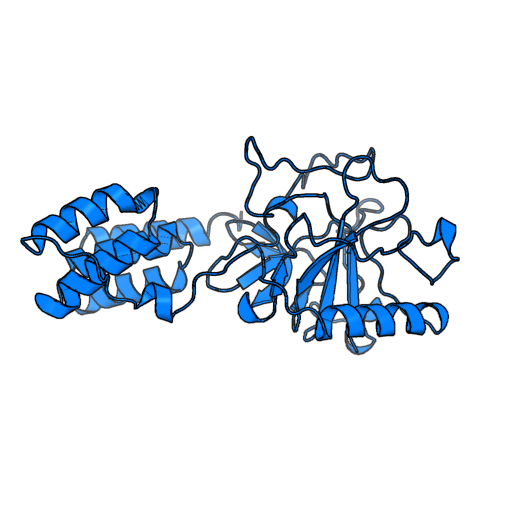25 1.00 97.69 79 SER A N 1
ATOM 624 C CA . SER A 1 79 ? 8.538 15.715 -7.529 1.00 97.69 79 SER A CA 1
ATOM 625 C C . SER A 1 79 ? 7.814 15.892 -8.856 1.00 97.69 79 SER A C 1
ATOM 627 O O . SER A 1 79 ? 7.584 17.019 -9.295 1.00 97.69 79 SER A O 1
ATOM 629 N N . LEU A 1 80 ? 7.413 14.773 -9.449 1.00 98.00 80 LEU A N 1
ATOM 630 C CA . LEU A 1 80 ? 6.628 14.698 -10.671 1.00 98.00 80 LEU A CA 1
ATOM 631 C C . LEU A 1 80 ? 5.423 13.782 -10.441 1.00 98.00 80 LEU A C 1
ATOM 633 O O . LEU A 1 80 ? 5.584 12.657 -9.974 1.00 98.00 80 LEU A O 1
ATOM 637 N N . GLU A 1 81 ? 4.230 14.265 -10.763 1.00 98.25 81 GLU A N 1
ATOM 638 C CA . GLU A 1 81 ? 2.973 13.520 -10.635 1.00 98.25 81 GLU A CA 1
ATOM 639 C C . GLU A 1 81 ? 2.543 12.895 -11.966 1.00 98.25 81 GLU A C 1
ATOM 641 O O . GLU A 1 81 ? 3.068 13.247 -13.029 1.00 98.25 81 GLU A O 1
ATOM 646 N N . GLU A 1 82 ? 1.555 11.997 -11.895 1.00 97.88 82 GLU A N 1
ATOM 647 C CA . GLU A 1 82 ? 0.952 11.305 -13.044 1.00 97.88 82 GLU A CA 1
ATOM 648 C C . GLU A 1 82 ? 1.949 10.433 -13.819 1.00 97.88 82 GLU A C 1
ATOM 650 O O . GLU A 1 82 ? 1.897 10.317 -15.044 1.00 97.88 82 GLU A O 1
ATOM 655 N N . VAL A 1 83 ? 2.890 9.815 -13.101 1.00 98.50 83 VAL A N 1
ATOM 656 C CA . VAL A 1 83 ? 3.890 8.925 -13.694 1.00 98.50 83 VAL A CA 1
ATOM 657 C C . VAL A 1 83 ? 3.385 7.484 -13.676 1.00 98.50 83 VAL A C 1
ATOM 659 O O . VAL A 1 83 ? 2.961 6.977 -12.636 1.00 98.50 83 VAL A O 1
ATOM 662 N N . LEU A 1 84 ? 3.479 6.795 -14.814 1.00 98.62 84 LEU A N 1
ATOM 663 C CA . LEU A 1 84 ? 3.374 5.340 -14.870 1.00 98.62 84 LEU A CA 1
ATOM 664 C C . LEU A 1 84 ? 4.712 4.727 -14.447 1.00 98.62 84 LEU A C 1
ATOM 666 O O . LEU A 1 84 ? 5.692 4.761 -15.193 1.00 98.62 84 LEU A O 1
ATOM 670 N N . VAL A 1 85 ? 4.757 4.148 -13.251 1.00 98.75 85 VAL A N 1
ATOM 671 C CA . VAL A 1 85 ? 5.944 3.447 -12.748 1.00 98.75 85 VAL A CA 1
ATOM 672 C C . VAL A 1 85 ? 5.777 1.955 -12.983 1.00 98.75 85 VAL A C 1
ATOM 674 O O . VAL A 1 85 ? 4.853 1.341 -12.455 1.00 98.75 85 VAL A O 1
ATOM 677 N N . ILE A 1 86 ? 6.690 1.356 -13.740 1.00 98.56 86 ILE A N 1
ATOM 678 C CA . ILE A 1 86 ? 6.710 -0.075 -14.045 1.00 98.56 86 ILE A CA 1
ATOM 679 C C . ILE A 1 86 ? 7.807 -0.741 -13.223 1.00 98.56 86 ILE A C 1
ATOM 681 O O . ILE A 1 86 ? 8.995 -0.457 -13.388 1.00 98.56 86 ILE A O 1
ATOM 685 N N . TRP A 1 87 ? 7.413 -1.670 -12.359 1.00 98.25 87 TRP A N 1
ATOM 686 C CA . TRP A 1 87 ? 8.339 -2.452 -11.554 1.00 98.25 87 TRP A CA 1
ATOM 687 C C . TRP A 1 87 ? 8.809 -3.667 -12.338 1.00 98.25 87 TRP A C 1
ATOM 689 O O . TRP A 1 87 ? 8.011 -4.488 -12.798 1.00 98.25 87 TRP A O 1
ATOM 699 N N . VAL A 1 88 ? 10.122 -3.797 -12.460 1.00 96.81 88 VAL A N 1
ATOM 700 C CA . VAL A 1 88 ? 10.795 -4.874 -13.172 1.00 96.81 88 VAL A CA 1
ATOM 701 C C . VAL A 1 88 ? 11.661 -5.637 -12.180 1.00 96.81 88 VAL A C 1
ATOM 703 O O . VAL A 1 88 ? 12.357 -5.038 -11.370 1.00 96.81 88 VAL A O 1
ATOM 706 N N . ALA A 1 89 ? 11.641 -6.963 -12.226 1.00 94.56 89 ALA A N 1
ATOM 707 C CA . ALA A 1 89 ? 12.551 -7.770 -11.422 1.00 94.56 89 ALA A CA 1
ATOM 708 C C . ALA A 1 89 ? 13.009 -9.002 -12.190 1.00 94.56 89 ALA A C 1
ATOM 710 O O . ALA A 1 89 ? 12.260 -9.603 -12.968 1.00 94.56 89 ALA A O 1
ATOM 711 N N . LYS A 1 90 ? 14.251 -9.415 -11.956 1.00 91.75 90 LYS A N 1
ATOM 712 C CA . LYS A 1 90 ? 14.799 -10.629 -12.556 1.00 91.75 90 LYS A CA 1
ATOM 713 C C . LYS A 1 90 ? 14.338 -11.854 -11.772 1.00 91.75 90 LYS A C 1
ATOM 715 O O . LYS A 1 90 ? 14.693 -12.013 -10.607 1.00 91.75 90 LYS A O 1
ATOM 720 N N . ARG A 1 91 ? 13.586 -12.747 -12.419 1.00 88.62 91 ARG A N 1
ATOM 721 C CA . ARG A 1 91 ? 13.195 -14.026 -11.812 1.00 88.62 91 ARG A CA 1
ATOM 722 C C . ARG A 1 91 ? 14.453 -14.839 -11.450 1.00 88.62 91 ARG A C 1
ATOM 724 O O . ARG A 1 91 ? 15.374 -14.904 -12.270 1.00 88.62 91 ARG A O 1
ATOM 731 N N . PRO A 1 92 ? 14.507 -15.478 -10.265 1.00 84.06 92 PRO A N 1
ATOM 732 C CA . PRO A 1 92 ? 15.616 -16.350 -9.900 1.00 84.06 92 PRO A CA 1
ATOM 733 C C . PRO A 1 92 ? 15.881 -17.388 -10.993 1.00 84.06 92 PRO A C 1
ATOM 735 O O . PRO A 1 92 ? 14.944 -17.985 -11.523 1.00 84.06 92 PRO A O 1
ATOM 738 N N . ASN A 1 93 ? 17.156 -17.583 -11.330 1.00 81.00 93 ASN A N 1
ATOM 739 C CA . ASN A 1 93 ? 17.643 -18.499 -12.372 1.00 81.00 93 ASN A CA 1
ATOM 740 C C . ASN A 1 93 ? 17.243 -18.166 -13.825 1.00 81.00 93 ASN A C 1
ATOM 742 O O . ASN A 1 93 ? 17.680 -18.866 -14.738 1.00 81.00 93 ASN A O 1
ATOM 746 N N . ASP A 1 94 ? 16.496 -17.088 -14.077 1.00 80.81 94 ASP A N 1
ATOM 747 C CA . ASP A 1 94 ? 16.219 -16.619 -15.437 1.00 80.81 94 ASP A CA 1
ATOM 748 C C . ASP A 1 94 ? 17.448 -15.888 -16.013 1.00 80.81 94 ASP A C 1
ATOM 750 O O . ASP A 1 94 ? 18.122 -15.121 -15.320 1.00 80.81 94 ASP A O 1
ATOM 754 N N . LYS A 1 95 ? 17.779 -16.127 -17.285 1.00 79.88 95 LYS A N 1
ATOM 755 C CA . LYS A 1 95 ? 18.906 -15.486 -17.990 1.00 79.88 95 LYS A CA 1
ATOM 756 C C . LYS A 1 95 ? 18.462 -14.537 -19.110 1.00 79.88 95 LYS A C 1
ATOM 758 O O . LYS A 1 95 ? 19.316 -13.855 -19.669 1.00 79.88 95 LYS A O 1
ATOM 763 N N . VAL A 1 96 ? 17.163 -14.464 -19.407 1.00 82.56 96 VAL A N 1
ATOM 764 C CA . VAL A 1 96 ? 16.615 -13.773 -20.585 1.00 82.56 96 VAL A CA 1
ATOM 765 C C . VAL A 1 96 ? 16.479 -12.265 -20.356 1.00 82.56 96 VAL A C 1
ATOM 767 O O . VAL A 1 96 ? 16.875 -11.468 -21.203 1.00 82.56 96 VAL A O 1
ATOM 770 N N . GLY A 1 97 ? 15.968 -11.851 -19.195 1.00 86.06 97 GLY A N 1
ATOM 771 C CA . GLY A 1 97 ? 15.726 -10.440 -18.893 1.00 86.06 97 GLY A CA 1
ATOM 772 C C . GLY A 1 97 ? 14.961 -10.228 -17.592 1.00 86.06 97 GLY A C 1
ATOM 773 O O . GLY A 1 97 ? 14.724 -11.173 -16.836 1.00 86.06 97 GLY A O 1
ATOM 774 N N . GLY A 1 98 ? 14.586 -8.977 -17.332 1.00 93.06 98 GLY A N 1
ATOM 775 C CA . GLY A 1 98 ? 13.660 -8.643 -16.256 1.00 93.06 98 GLY A CA 1
ATOM 776 C C . GLY A 1 98 ? 12.230 -9.026 -16.634 1.00 93.06 98 GLY A C 1
ATOM 777 O O . GLY A 1 98 ? 11.900 -9.159 -17.812 1.00 93.06 98 GLY A O 1
ATOM 778 N N . ARG A 1 99 ? 11.371 -9.219 -15.638 1.00 95.62 99 ARG A N 1
ATOM 779 C CA . ARG A 1 99 ? 9.926 -9.369 -15.826 1.00 95.62 99 ARG A CA 1
ATOM 780 C C . ARG A 1 99 ? 9.215 -8.167 -15.243 1.00 95.62 99 ARG A C 1
ATOM 782 O O . ARG A 1 99 ? 9.607 -7.728 -14.165 1.00 95.62 99 ARG A O 1
ATOM 789 N N . ILE A 1 100 ? 8.156 -7.693 -15.895 1.00 97.25 100 ILE A N 1
ATOM 790 C CA . ILE A 1 100 ? 7.223 -6.777 -15.232 1.00 97.25 100 ILE A CA 1
ATOM 791 C C . ILE A 1 100 ? 6.587 -7.545 -14.068 1.00 97.25 100 ILE A C 1
ATOM 793 O O . ILE A 1 100 ? 5.984 -8.602 -14.267 1.00 97.25 100 ILE A O 1
ATOM 797 N N . ILE A 1 101 ? 6.765 -7.040 -12.847 1.00 97.12 101 ILE A N 1
ATOM 798 C CA . ILE A 1 101 ? 6.196 -7.637 -11.631 1.00 97.12 101 ILE A CA 1
ATOM 799 C C . ILE A 1 101 ? 4.959 -6.896 -11.146 1.00 97.12 101 ILE A C 1
ATOM 801 O O . ILE A 1 101 ? 4.192 -7.451 -10.365 1.00 97.12 101 ILE A O 1
ATOM 805 N N . GLY A 1 102 ? 4.752 -5.673 -11.621 1.00 98.19 102 GLY A N 1
ATOM 806 C CA . GLY A 1 102 ? 3.653 -4.808 -11.236 1.00 98.19 102 GLY A CA 1
ATOM 807 C C . GLY A 1 102 ? 3.891 -3.382 -11.707 1.00 98.19 102 GLY A C 1
ATOM 808 O O . GLY A 1 102 ? 4.913 -3.084 -12.329 1.00 98.19 102 GLY A O 1
ATOM 809 N N . TRP A 1 103 ? 2.958 -2.496 -11.399 1.00 98.56 103 TRP A N 1
ATOM 810 C CA . TRP A 1 103 ? 3.045 -1.084 -11.754 1.00 98.56 103 TRP A CA 1
ATOM 811 C C . TRP A 1 103 ? 2.239 -0.225 -10.794 1.00 98.56 103 TRP A C 1
ATOM 813 O O . TRP A 1 103 ? 1.286 -0.708 -10.176 1.00 98.56 103 TRP A O 1
ATOM 823 N N . TYR A 1 104 ? 2.604 1.053 -10.726 1.00 98.50 104 TYR A N 1
ATOM 824 C CA . TYR A 1 104 ? 1.800 2.118 -10.134 1.00 98.50 104 TYR A CA 1
ATOM 825 C C . TYR A 1 104 ? 1.351 3.050 -11.253 1.00 98.50 104 TYR A C 1
ATOM 827 O O . TYR A 1 104 ? 2.191 3.628 -11.948 1.00 98.50 104 TYR A O 1
ATOM 835 N N . LYS A 1 105 ? 0.038 3.190 -11.438 1.00 97.75 105 LYS A N 1
ATOM 836 C CA . LYS A 1 105 ? -0.526 4.285 -12.230 1.00 97.75 105 LYS A CA 1
ATOM 837 C C . LYS A 1 105 ? -0.586 5.537 -11.356 1.00 97.75 105 LYS A C 1
ATOM 839 O O . LYS A 1 105 ? -0.605 5.439 -10.131 1.00 97.75 105 LYS A O 1
ATOM 844 N N . ASN A 1 106 ? -0.601 6.703 -11.996 1.00 97.75 106 ASN A N 1
ATOM 845 C CA . ASN A 1 106 ? -0.801 7.992 -11.330 1.00 97.75 106 ASN A CA 1
ATOM 846 C C . ASN A 1 106 ? 0.164 8.246 -10.152 1.00 97.75 106 ASN A C 1
ATOM 848 O O . ASN A 1 106 ? -0.208 8.859 -9.154 1.00 97.75 106 ASN A O 1
ATOM 852 N N . ALA A 1 107 ? 1.402 7.750 -10.241 1.00 98.69 107 ALA A N 1
ATOM 853 C CA . ALA A 1 107 ? 2.356 7.850 -9.147 1.00 98.69 107 ALA A CA 1
ATOM 854 C C . ALA A 1 107 ? 2.977 9.250 -9.061 1.00 98.69 107 ALA A C 1
ATOM 856 O O . ALA A 1 107 ? 3.231 9.903 -10.077 1.00 98.69 107 ALA A O 1
ATOM 857 N N . THR A 1 108 ? 3.302 9.663 -7.839 1.00 98.75 108 THR A N 1
ATOM 858 C CA . THR A 1 108 ? 4.222 10.767 -7.558 1.00 98.75 108 THR A CA 1
ATOM 859 C C . THR A 1 108 ? 5.633 10.203 -7.411 1.00 98.75 108 THR A C 1
ATOM 861 O O . THR A 1 108 ? 5.880 9.362 -6.545 1.00 98.75 108 THR A O 1
ATOM 864 N N . VAL A 1 109 ? 6.571 10.667 -8.235 1.00 98.44 109 VAL A N 1
ATOM 865 C CA . VAL A 1 109 ? 7.998 10.317 -8.168 1.00 98.44 109 VAL A CA 1
ATOM 866 C C . VAL A 1 109 ? 8.770 11.495 -7.591 1.00 98.44 109 VAL A C 1
ATOM 868 O O . VAL A 1 109 ? 8.605 12.620 -8.051 1.00 98.44 109 VAL A O 1
ATOM 871 N N . TYR A 1 110 ? 9.618 11.247 -6.598 1.00 97.25 110 TYR A N 1
ATOM 872 C CA . TYR A 1 110 ? 10.415 12.265 -5.918 1.00 97.25 110 TYR A CA 1
ATOM 873 C C . TYR A 1 110 ? 11.859 12.264 -6.423 1.00 97.25 110 TYR A C 1
ATOM 875 O O . TYR A 1 110 ? 12.444 11.208 -6.670 1.00 97.25 110 TYR A O 1
ATOM 883 N N . ARG A 1 111 ? 12.451 13.459 -6.537 1.00 94.88 111 ARG A N 1
ATOM 884 C CA . ARG A 1 111 ? 13.866 13.641 -6.891 1.00 94.88 111 ARG A CA 1
ATOM 885 C C . ARG A 1 111 ? 14.777 13.041 -5.826 1.00 94.88 111 ARG A C 1
ATOM 887 O O . ARG A 1 111 ? 15.715 12.323 -6.151 1.00 94.88 111 ARG A O 1
ATOM 894 N N . PHE A 1 112 ? 14.475 13.304 -4.561 1.00 92.31 112 PHE A N 1
ATOM 895 C CA . PHE A 1 112 ? 15.223 12.794 -3.414 1.00 92.31 112 PHE A CA 1
ATOM 896 C C . PHE A 1 112 ? 14.410 11.748 -2.660 1.00 92.31 112 PHE A C 1
ATOM 898 O O . PHE A 1 112 ? 13.175 11.783 -2.682 1.00 92.31 112 PHE A O 1
ATOM 905 N N . TYR A 1 113 ? 15.104 10.843 -1.967 1.00 90.94 113 TYR A N 1
ATOM 906 C CA . TYR A 1 113 ? 14.450 9.933 -1.036 1.00 90.94 113 TYR A CA 1
ATOM 907 C C . TYR A 1 113 ? 13.640 10.727 -0.007 1.00 90.94 113 TYR A C 1
ATOM 909 O O . TYR A 1 113 ? 14.068 11.760 0.509 1.00 90.94 113 TYR A O 1
ATOM 917 N N . LYS A 1 114 ? 12.433 10.241 0.240 1.00 91.56 114 LYS A N 1
ATOM 918 C CA . LYS A 1 114 ? 11.545 10.652 1.311 1.00 91.56 114 LYS A CA 1
ATOM 919 C C . LYS A 1 114 ? 11.547 9.555 2.354 1.00 91.56 114 LYS A C 1
ATOM 921 O O . LYS A 1 114 ? 11.697 8.377 2.033 1.00 91.56 114 LYS A O 1
ATOM 926 N N . GLU A 1 115 ? 11.321 9.951 3.589 1.00 88.31 115 GLU A N 1
ATOM 927 C CA . GLU A 1 115 ? 11.228 9.028 4.704 1.00 88.31 115 GLU A CA 1
ATOM 928 C C . GLU A 1 115 ? 9.909 9.284 5.421 1.00 88.31 115 GLU A C 1
ATOM 930 O O . GLU A 1 115 ? 9.406 10.406 5.491 1.00 88.31 115 GLU A O 1
ATOM 935 N N . ASN A 1 116 ? 9.291 8.207 5.874 1.00 83.94 116 ASN A N 1
ATOM 936 C CA . ASN A 1 116 ? 8.317 8.245 6.946 1.00 83.94 116 ASN A CA 1
ATOM 937 C C . ASN A 1 116 ? 8.811 7.292 8.036 1.00 83.94 116 ASN A C 1
ATOM 939 O O . ASN A 1 116 ? 9.804 6.590 7.847 1.00 83.94 116 ASN A O 1
ATOM 943 N N . SER A 1 117 ? 8.101 7.219 9.155 1.00 76.31 117 SER A N 1
ATOM 944 C CA . SER A 1 117 ? 8.552 6.417 10.293 1.00 76.31 117 SER A CA 1
ATOM 945 C C . SER A 1 117 ? 8.702 4.913 10.037 1.00 76.31 117 SER A C 1
ATOM 947 O O . SER A 1 117 ? 9.241 4.195 10.876 1.00 76.31 117 SER A O 1
ATOM 949 N N . LEU A 1 118 ? 8.209 4.411 8.903 1.00 81.56 118 LEU A N 1
ATOM 950 C CA . LEU A 1 118 ? 8.264 3.000 8.543 1.00 81.56 118 LEU A CA 1
ATOM 951 C C . LEU A 1 118 ? 9.167 2.724 7.343 1.00 81.56 118 LEU A C 1
ATOM 953 O O . LEU A 1 118 ? 9.675 1.610 7.230 1.00 81.56 118 LEU A O 1
ATOM 957 N N . LEU A 1 119 ? 9.313 3.679 6.422 1.00 89.62 119 LEU A N 1
ATOM 958 C CA . LEU A 1 119 ? 9.835 3.434 5.081 1.00 89.62 119 LEU A CA 1
ATOM 959 C C . LEU A 1 119 ? 10.647 4.612 4.544 1.00 89.62 119 LEU A C 1
ATOM 961 O O . LEU A 1 119 ? 10.242 5.768 4.650 1.00 89.62 119 LEU A O 1
ATOM 965 N N . ILE A 1 120 ? 11.717 4.269 3.831 1.00 90.50 120 ILE A N 1
ATOM 966 C CA . ILE A 1 120 ? 12.411 5.146 2.886 1.00 90.50 120 ILE A CA 1
ATOM 967 C C . ILE A 1 120 ? 11.852 4.844 1.493 1.00 90.50 120 ILE A C 1
ATOM 969 O O . ILE A 1 120 ? 11.765 3.680 1.101 1.00 90.50 120 ILE A O 1
ATOM 973 N N . TYR A 1 121 ? 11.463 5.867 0.738 1.00 93.81 121 TYR A N 1
ATOM 974 C CA . TYR A 1 121 ? 10.804 5.730 -0.561 1.00 93.81 121 TYR A CA 1
ATOM 975 C C . TYR A 1 121 ? 11.140 6.906 -1.484 1.00 93.81 121 TYR A C 1
ATOM 977 O O . TYR A 1 121 ? 11.544 7.974 -1.046 1.00 93.81 121 TYR A O 1
ATOM 985 N N . ASN A 1 122 ? 10.966 6.736 -2.788 1.00 95.50 122 ASN A N 1
ATOM 986 C CA . ASN A 1 122 ? 11.050 7.821 -3.777 1.00 95.50 122 ASN A CA 1
ATOM 987 C C . ASN A 1 122 ? 9.881 7.800 -4.763 1.00 95.50 122 ASN A C 1
ATOM 989 O O . ASN A 1 122 ? 9.865 8.569 -5.721 1.00 95.50 122 ASN A O 1
ATOM 993 N N . ILE A 1 123 ? 8.890 6.943 -4.527 1.00 98.31 123 ILE A N 1
ATOM 994 C CA . ILE A 1 123 ? 7.697 6.800 -5.353 1.00 98.31 123 ILE A CA 1
ATOM 995 C C . ILE A 1 123 ? 6.503 6.597 -4.421 1.00 98.31 123 ILE A C 1
ATOM 997 O O .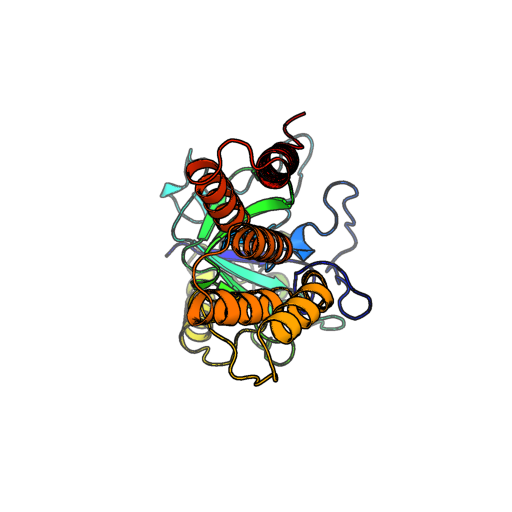 ILE A 1 123 ? 6.578 5.808 -3.482 1.00 98.31 123 ILE A O 1
ATOM 1001 N N . LYS A 1 124 ? 5.390 7.285 -4.662 1.00 98.44 124 LYS A N 1
ATOM 1002 C CA . LYS A 1 124 ? 4.142 7.118 -3.910 1.00 98.44 124 LYS A CA 1
ATOM 1003 C C . LYS A 1 124 ? 2.970 6.979 -4.869 1.00 98.44 124 LYS A C 1
ATOM 1005 O O . LYS A 1 124 ? 2.894 7.712 -5.848 1.00 98.44 124 LYS A O 1
ATOM 1010 N N . ALA A 1 125 ? 2.048 6.072 -4.575 1.00 98.44 125 ALA A N 1
ATOM 1011 C CA . ALA A 1 125 ? 0.800 5.941 -5.318 1.00 98.44 125 ALA A CA 1
ATOM 1012 C C . ALA A 1 125 ? -0.315 5.411 -4.416 1.00 98.44 125 ALA A C 1
ATOM 1014 O O . ALA A 1 125 ? -0.051 4.740 -3.413 1.00 98.44 125 ALA A O 1
ATOM 1015 N N . LYS A 1 126 ? -1.567 5.685 -4.781 1.00 97.38 126 LYS A N 1
ATOM 1016 C CA . LYS A 1 126 ? -2.708 5.067 -4.109 1.00 97.38 126 LYS A CA 1
ATOM 1017 C C . LYS A 1 126 ? -2.767 3.585 -4.450 1.00 97.38 126 LYS A C 1
ATOM 1019 O O . LYS A 1 126 ? -2.521 3.196 -5.590 1.00 97.38 126 LYS A O 1
ATOM 1024 N N . VAL A 1 127 ? -3.163 2.751 -3.490 1.00 96.12 127 VAL A N 1
ATOM 1025 C CA . VAL A 1 127 ? -3.247 1.301 -3.728 1.00 96.12 127 VAL A CA 1
ATOM 1026 C C . VAL A 1 127 ? -4.220 0.948 -4.851 1.00 96.12 127 VAL A C 1
ATOM 1028 O O . VAL A 1 127 ? -3.974 -0.025 -5.557 1.00 96.12 127 VAL A O 1
ATOM 1031 N N . GLU A 1 128 ? -5.287 1.726 -5.048 1.00 94.56 128 GLU A N 1
ATOM 1032 C CA . GLU A 1 128 ? -6.287 1.524 -6.109 1.00 94.56 128 GLU A CA 1
ATOM 1033 C C . GLU A 1 128 ? -5.701 1.642 -7.526 1.00 94.56 128 GLU A C 1
ATOM 1035 O O . GLU A 1 128 ? -6.104 0.897 -8.413 1.00 94.56 128 GLU A O 1
ATOM 1040 N N . ASP A 1 129 ? -4.668 2.469 -7.701 1.00 96.00 129 ASP A N 1
ATOM 1041 C CA . ASP A 1 129 ? -3.980 2.697 -8.978 1.00 96.00 129 ASP A CA 1
ATOM 1042 C C . ASP A 1 129 ? -2.845 1.692 -9.252 1.00 96.00 129 ASP A C 1
ATOM 1044 O O . ASP A 1 129 ? -2.157 1.749 -10.276 1.00 96.00 129 ASP A O 1
ATOM 1048 N N . CYS A 1 130 ? -2.602 0.771 -8.322 1.00 97.44 130 CYS A N 1
ATOM 1049 C CA . CYS A 1 130 ? -1.456 -0.130 -8.355 1.00 97.44 130 CYS A CA 1
ATOM 1050 C C . CYS A 1 130 ? -1.869 -1.568 -8.661 1.00 97.44 130 CYS A C 1
ATOM 1052 O O . CYS A 1 130 ? -2.968 -1.998 -8.326 1.00 97.44 130 CYS A O 1
ATOM 1054 N N . VAL A 1 131 ? -0.960 -2.350 -9.238 1.00 97.50 131 VAL A N 1
ATOM 1055 C CA . VAL A 1 131 ? -1.135 -3.798 -9.409 1.00 97.50 131 VAL A CA 1
ATOM 1056 C C . VAL A 1 131 ? 0.175 -4.501 -9.103 1.00 97.50 131 VAL A C 1
ATOM 1058 O O . VAL A 1 131 ? 1.203 -4.188 -9.702 1.00 97.50 131 VAL A O 1
ATOM 1061 N N . LEU A 1 132 ? 0.128 -5.494 -8.213 1.00 98.06 132 LEU A N 1
ATOM 1062 C CA . LEU A 1 132 ? 1.163 -6.518 -8.097 1.00 98.06 132 LEU A CA 1
ATOM 1063 C C . LEU A 1 132 ? 0.724 -7.761 -8.868 1.00 98.06 132 LEU A C 1
ATOM 1065 O O . LEU A 1 132 ? -0.307 -8.355 -8.562 1.00 98.06 132 LEU A O 1
ATOM 1069 N N . ILE A 1 133 ? 1.517 -8.200 -9.835 1.00 97.75 133 ILE A N 1
ATOM 1070 C CA . ILE A 1 133 ? 1.198 -9.379 -10.641 1.00 97.75 133 ILE A CA 1
ATOM 1071 C C . ILE A 1 133 ? 1.546 -10.643 -9.838 1.00 97.75 133 ILE A C 1
ATOM 1073 O O . ILE A 1 133 ? 2.665 -10.733 -9.301 1.00 97.75 133 ILE A O 1
ATOM 1077 N N . PRO A 1 134 ? 0.656 -11.653 -9.768 1.00 95.56 134 PRO A N 1
ATOM 1078 C CA . PRO A 1 134 ? 0.966 -12.932 -9.143 1.00 95.56 134 PRO A CA 1
ATOM 1079 C C . PRO A 1 134 ? 2.214 -13.570 -9.765 1.00 95.56 134 PRO A C 1
ATOM 1081 O O . PRO A 1 134 ? 2.365 -13.538 -10.987 1.00 95.56 134 PRO A O 1
ATOM 1084 N N . PRO A 1 135 ? 3.107 -14.209 -8.984 1.00 93.62 135 PRO A N 1
ATOM 1085 C CA . PRO A 1 135 ? 4.375 -14.739 -9.498 1.00 93.62 135 PRO A CA 1
ATOM 1086 C C . PRO A 1 135 ? 4.272 -15.659 -10.726 1.00 93.62 135 PRO A C 1
ATOM 1088 O O . PRO A 1 135 ? 5.218 -15.730 -11.516 1.00 93.62 135 PRO A O 1
ATOM 1091 N N . MET A 1 136 ? 3.143 -16.358 -10.882 1.00 92.75 136 MET A N 1
ATOM 1092 C CA . MET A 1 136 ? 2.847 -17.239 -12.018 1.00 92.75 136 MET A CA 1
ATOM 1093 C C . MET A 1 136 ? 2.465 -16.490 -13.306 1.00 92.75 136 MET A C 1
ATOM 1095 O O . MET A 1 136 ? 2.687 -17.017 -14.389 1.00 92.75 136 MET A O 1
ATOM 1099 N N . HIS A 1 137 ? 1.977 -15.250 -13.201 1.00 94.50 137 HIS A N 1
ATOM 1100 C CA . HIS A 1 137 ? 1.559 -14.410 -14.331 1.00 94.50 137 HIS A CA 1
ATOM 1101 C C . HIS A 1 137 ? 2.595 -13.340 -14.719 1.00 94.50 137 HIS A C 1
ATOM 1103 O O . HIS A 1 137 ? 2.370 -12.571 -15.647 1.00 94.50 137 HIS A O 1
ATOM 1109 N N . ARG A 1 138 ? 3.760 -13.293 -14.056 1.00 94.50 138 ARG A N 1
ATOM 1110 C CA . ARG A 1 138 ? 4.880 -12.388 -14.392 1.00 94.50 138 ARG A CA 1
ATOM 1111 C C . ARG A 1 138 ? 5.637 -12.868 -15.631 1.00 94.50 138 ARG A C 1
ATOM 1113 O O . ARG A 1 138 ? 6.779 -13.328 -15.540 1.00 94.50 138 ARG A O 1
ATOM 1120 N N . THR A 1 139 ? 4.974 -12.828 -16.779 1.00 91.75 139 THR A N 1
ATOM 1121 C CA . THR A 1 139 ? 5.460 -13.406 -18.038 1.00 91.75 139 THR A CA 1
ATOM 1122 C C . THR A 1 139 ? 6.070 -12.367 -18.973 1.00 91.75 139 THR A C 1
ATOM 1124 O O . THR A 1 139 ? 6.993 -12.707 -19.710 1.00 91.75 139 THR A O 1
ATOM 1127 N N . TYR A 1 140 ? 5.626 -11.109 -18.902 1.00 95.38 140 TYR A N 1
ATOM 1128 C CA . TYR A 1 140 ? 6.095 -10.044 -19.789 1.00 95.38 140 TYR A CA 1
ATOM 1129 C C . TYR A 1 140 ? 7.561 -9.680 -19.527 1.00 95.38 140 TYR A C 1
ATOM 1131 O O . TYR A 1 140 ? 7.940 -9.377 -18.391 1.00 95.38 140 TYR A O 1
ATOM 1139 N N . ILE A 1 141 ? 8.385 -9.711 -20.576 1.00 95.00 141 ILE A N 1
ATOM 1140 C CA . ILE A 1 141 ? 9.841 -9.549 -20.499 1.00 95.00 141 ILE A CA 1
ATOM 1141 C C . ILE A 1 141 ? 10.236 -8.115 -20.842 1.00 95.00 141 ILE A C 1
ATOM 1143 O O . ILE A 1 141 ? 9.867 -7.602 -21.891 1.00 95.00 141 ILE A O 1
ATOM 1147 N N . ILE A 1 142 ? 11.069 -7.512 -19.996 1.00 94.56 142 ILE A N 1
ATOM 1148 C CA . ILE A 1 142 ? 11.848 -6.324 -20.342 1.00 94.56 142 ILE A CA 1
ATOM 1149 C C . ILE A 1 142 ? 13.287 -6.768 -20.580 1.00 94.56 142 ILE A C 1
ATOM 1151 O O . ILE A 1 142 ? 13.999 -7.191 -19.658 1.00 94.56 142 ILE A O 1
ATOM 1155 N N . TYR A 1 143 ? 13.702 -6.720 -21.843 1.00 92.38 143 TYR A N 1
ATOM 1156 C CA . TYR A 1 143 ? 15.032 -7.156 -22.241 1.00 92.38 143 TYR A CA 1
ATOM 1157 C C . TYR A 1 143 ? 16.104 -6.136 -21.826 1.00 92.38 143 TYR A C 1
ATOM 1159 O O . TYR A 1 143 ? 15.867 -4.923 -21.826 1.00 92.38 143 TYR A O 1
ATOM 1167 N N . PRO A 1 144 ? 17.316 -6.601 -21.485 1.00 90.94 144 PRO A N 1
ATOM 1168 C CA . PRO A 1 144 ? 18.441 -5.709 -21.253 1.00 90.94 144 PRO A CA 1
ATOM 1169 C C . PRO A 1 144 ? 18.856 -4.986 -22.542 1.00 90.94 144 PRO A C 1
ATOM 1171 O O . PRO A 1 144 ? 18.958 -5.618 -23.594 1.00 90.94 144 PRO A O 1
ATOM 1174 N N . ALA A 1 145 ? 19.247 -3.714 -22.445 1.00 91.69 145 ALA A N 1
ATOM 1175 C CA . ALA A 1 145 ? 19.750 -2.934 -23.587 1.00 91.69 145 ALA A CA 1
ATOM 1176 C C . ALA A 1 145 ? 20.941 -3.607 -24.299 1.00 91.69 145 ALA A C 1
ATOM 1178 O O . ALA A 1 145 ? 21.094 -3.518 -25.510 1.00 91.69 145 ALA A O 1
ATOM 1179 N N . ARG A 1 146 ? 21.775 -4.359 -23.567 1.00 91.12 146 ARG A N 1
ATOM 1180 C CA . ARG A 1 146 ? 22.895 -5.119 -24.160 1.00 91.12 146 ARG A CA 1
ATOM 1181 C C . ARG A 1 146 ? 22.467 -6.232 -25.132 1.00 91.12 146 ARG A C 1
ATOM 1183 O O . ARG A 1 146 ? 23.327 -6.765 -25.816 1.00 91.12 146 ARG A O 1
ATOM 1190 N N . VAL A 1 147 ? 21.194 -6.636 -25.119 1.00 90.06 147 VAL A N 1
ATOM 1191 C CA . VAL A 1 147 ? 20.645 -7.689 -25.991 1.00 90.06 147 VAL A CA 1
ATOM 1192 C C . VAL A 1 147 ? 19.972 -7.080 -27.216 1.00 90.06 147 VAL A C 1
ATOM 1194 O O . VAL A 1 147 ? 20.162 -7.582 -28.315 1.00 90.06 147 VAL A O 1
ATOM 1197 N N . ILE A 1 148 ? 19.201 -6.006 -27.027 1.00 91.38 148 ILE A N 1
ATOM 1198 C CA . ILE A 1 148 ? 18.325 -5.455 -28.074 1.00 91.38 148 ILE A CA 1
ATOM 1199 C C . ILE A 1 148 ? 18.731 -4.064 -28.576 1.00 91.38 148 ILE A C 1
ATOM 1201 O O . ILE A 1 148 ? 18.076 -3.522 -29.458 1.00 91.38 148 ILE A O 1
ATOM 1205 N N . GLY A 1 149 ? 19.830 -3.506 -28.065 1.00 89.56 149 GLY A N 1
ATOM 1206 C CA . GLY A 1 149 ? 20.391 -2.222 -28.485 1.00 89.56 149 GLY A CA 1
ATOM 1207 C C . GLY A 1 149 ? 20.300 -1.135 -27.412 1.00 89.56 149 GLY A C 1
ATOM 1208 O O . GLY A 1 149 ? 19.472 -1.183 -26.499 1.00 89.56 149 GLY A O 1
ATOM 1209 N N . ALA A 1 150 ? 21.181 -0.136 -27.517 1.00 87.62 150 ALA A N 1
ATOM 1210 C CA . ALA A 1 150 ? 21.127 1.057 -26.675 1.00 87.62 150 ALA A CA 1
ATOM 1211 C C . ALA A 1 150 ? 19.786 1.789 -26.865 1.00 87.62 150 ALA A C 1
ATOM 1213 O O . ALA A 1 150 ? 19.214 1.755 -27.948 1.00 87.62 150 ALA A O 1
ATOM 1214 N N . GLY A 1 151 ? 19.254 2.389 -25.798 1.00 86.62 151 GLY A N 1
ATOM 1215 C CA . GLY A 1 151 ? 17.940 3.051 -25.822 1.00 86.62 151 GLY A CA 1
ATOM 1216 C C . GLY A 1 151 ? 16.742 2.096 -25.770 1.00 86.62 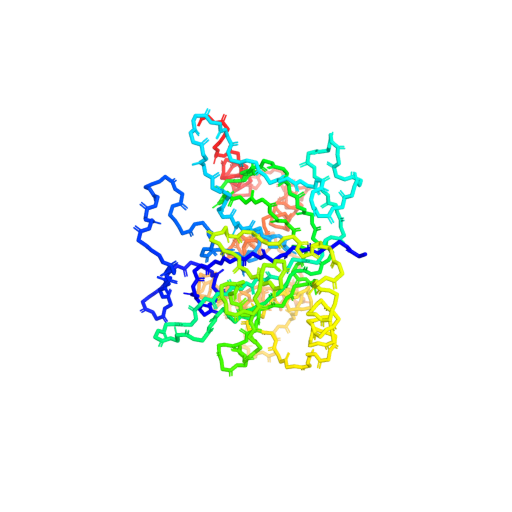151 GLY A C 1
ATOM 1217 O O . GLY A 1 151 ? 15.722 2.454 -25.199 1.00 86.62 151 GLY A O 1
ATOM 1218 N N . LYS A 1 152 ? 16.895 0.848 -26.232 1.00 88.62 152 LYS A N 1
ATOM 1219 C CA . LYS A 1 152 ? 15.815 -0.142 -26.382 1.00 88.62 152 LYS A CA 1
ATOM 1220 C C . LYS A 1 152 ? 15.554 -1.001 -25.147 1.00 88.62 152 LYS A C 1
ATOM 1222 O O . LYS A 1 152 ? 14.864 -1.996 -25.234 1.00 88.62 152 LYS A O 1
ATOM 1227 N N . GLY A 1 153 ? 16.119 -0.713 -23.984 1.00 89.31 153 GLY A N 1
ATOM 1228 C CA . GLY A 1 153 ? 15.869 -1.563 -22.820 1.00 89.31 153 GLY A CA 1
ATOM 1229 C C . GLY A 1 153 ? 16.607 -1.125 -21.576 1.00 89.31 153 GLY A C 1
ATOM 1230 O O . GLY A 1 153 ? 17.297 -0.104 -21.552 1.00 89.31 153 GLY A O 1
ATOM 1231 N N . MET A 1 154 ? 16.506 -1.935 -20.524 1.00 89.88 154 MET A N 1
ATOM 1232 C CA . MET A 1 154 ? 17.138 -1.592 -19.253 1.00 89.88 154 MET A CA 1
ATOM 1233 C C . MET A 1 154 ? 18.654 -1.797 -19.309 1.00 89.88 154 MET A C 1
ATOM 1235 O O . MET A 1 154 ? 19.158 -2.863 -19.677 1.00 89.88 154 MET A O 1
ATOM 1239 N N . GLY A 1 155 ? 19.392 -0.746 -18.950 1.00 86.75 155 GLY A N 1
ATOM 1240 C CA . GLY A 1 155 ? 20.847 -0.766 -18.830 1.00 86.75 155 GLY A CA 1
ATOM 1241 C C . GLY A 1 155 ? 21.327 -1.305 -17.477 1.00 86.75 155 GLY A C 1
ATOM 1242 O O . GLY A 1 155 ? 20.641 -2.055 -16.795 1.00 86.75 155 GLY A O 1
ATOM 1243 N N . LYS A 1 156 ? 22.529 -0.887 -17.057 1.00 83.94 156 LYS A N 1
ATOM 1244 C CA . LYS A 1 156 ? 23.080 -1.225 -15.729 1.00 83.94 156 LYS A CA 1
ATOM 1245 C C . LYS A 1 156 ? 22.461 -0.409 -14.581 1.00 83.94 156 LYS A C 1
ATOM 1247 O O . LYS A 1 156 ? 22.866 -0.611 -13.439 1.00 83.94 156 LYS A O 1
ATOM 1252 N N . SER A 1 157 ? 21.641 0.602 -14.872 1.00 87.50 157 SER A N 1
ATOM 1253 C CA . SER A 1 157 ? 20.950 1.412 -13.857 1.00 87.50 157 SER A CA 1
ATOM 1254 C C . SER A 1 157 ? 19.706 0.677 -13.364 1.00 87.50 157 SER A C 1
ATOM 1256 O O . SER A 1 157 ? 19.100 -0.063 -14.135 1.00 87.50 157 SER A O 1
ATOM 1258 N N . ASN A 1 158 ? 19.302 0.918 -12.115 1.00 90.06 158 ASN A N 1
ATOM 1259 C CA . ASN A 1 158 ? 18.010 0.437 -11.627 1.00 90.06 158 ASN A CA 1
ATOM 1260 C C . ASN A 1 158 ? 16.841 1.223 -12.226 1.00 90.06 158 ASN A C 1
ATOM 1262 O O . ASN A 1 158 ? 15.709 0.777 -12.146 1.00 90.06 158 ASN A O 1
ATOM 1266 N N . THR A 1 159 ? 17.094 2.376 -12.837 1.00 93.12 159 THR A N 1
ATOM 1267 C CA . THR A 1 159 ? 16.071 3.173 -13.512 1.00 93.12 159 THR A CA 1
ATOM 1268 C C . THR A 1 159 ? 16.310 3.213 -15.015 1.00 93.12 159 THR A C 1
ATOM 1270 O O . THR A 1 159 ? 17.449 3.343 -15.477 1.00 93.12 159 THR A O 1
ATOM 1273 N N . TRP A 1 160 ? 15.231 3.126 -15.787 1.00 94.69 160 TRP A N 1
ATOM 1274 C CA . TRP A 1 160 ? 15.223 3.403 -17.220 1.00 94.69 160 TRP A CA 1
ATOM 1275 C C . TRP A 1 160 ? 14.044 4.318 -17.553 1.00 94.69 160 TRP A C 1
ATOM 1277 O O . TRP A 1 160 ? 12.899 4.020 -17.226 1.00 94.69 160 TRP A O 1
ATOM 1287 N N . PHE A 1 161 ? 14.356 5.451 -18.177 1.00 93.00 161 PHE A N 1
ATOM 1288 C CA . PHE A 1 161 ? 13.405 6.524 -18.472 1.00 93.00 161 PHE A CA 1
ATOM 1289 C C . PHE A 1 161 ? 12.673 6.350 -19.808 1.00 93.00 161 PHE A C 1
ATOM 1291 O O . PHE A 1 161 ? 11.751 7.103 -20.081 1.00 93.00 161 PHE A O 1
ATOM 1298 N N . ALA A 1 162 ? 13.106 5.387 -20.635 1.00 89.69 162 ALA A N 1
ATOM 1299 C CA . ALA A 1 162 ? 12.486 5.057 -21.919 1.00 89.69 162 ALA A CA 1
ATOM 1300 C C . ALA A 1 162 ? 12.155 6.294 -22.793 1.00 89.69 162 ALA A C 1
ATOM 1302 O O . ALA A 1 162 ? 11.049 6.421 -23.298 1.00 89.69 162 ALA A O 1
ATOM 1303 N N . LYS A 1 163 ? 13.111 7.223 -22.952 1.00 85.69 163 LYS A N 1
ATOM 1304 C CA . LYS A 1 163 ? 13.016 8.354 -23.896 1.00 85.69 163 LYS A CA 1
ATOM 1305 C C . LYS A 1 163 ? 13.666 7.990 -25.241 1.00 85.69 163 LYS A C 1
ATOM 1307 O O . LYS A 1 163 ? 14.662 7.265 -25.244 1.00 85.69 163 LYS A O 1
ATOM 1312 N N . GLY A 1 164 ? 13.152 8.569 -26.329 1.00 86.88 164 GLY A N 1
ATOM 1313 C CA . GLY A 1 164 ? 13.663 8.415 -27.700 1.00 86.88 164 GLY A CA 1
ATOM 1314 C C . GLY A 1 164 ? 12.812 7.484 -28.568 1.00 86.88 164 GLY A C 1
ATOM 1315 O O . GLY A 1 164 ? 12.093 6.634 -28.040 1.00 86.88 164 GLY A O 1
ATOM 1316 N N . GLU A 1 165 ? 12.926 7.640 -29.890 1.00 89.06 165 GLU A N 1
ATOM 1317 C CA . GLU A 1 165 ? 12.190 6.855 -30.898 1.00 89.06 165 GLU A CA 1
ATOM 1318 C C . GLU A 1 165 ? 12.423 5.346 -30.722 1.00 89.06 165 GLU A C 1
ATOM 1320 O O . GLU A 1 165 ? 11.533 4.523 -30.920 1.00 89.06 165 GLU A O 1
ATOM 1325 N N . GLU A 1 166 ? 13.613 4.949 -30.262 1.00 90.44 166 GLU A N 1
ATOM 1326 C CA . GLU A 1 166 ? 13.961 3.543 -30.084 1.00 90.44 166 GLU A CA 1
ATOM 1327 C C . GLU A 1 166 ? 13.155 2.842 -28.980 1.00 90.44 166 GLU A C 1
ATOM 1329 O O . GLU A 1 166 ? 13.084 1.611 -28.969 1.00 90.44 166 GLU A O 1
ATOM 1334 N N . ALA A 1 167 ? 12.576 3.595 -28.041 1.00 92.50 167 ALA A N 1
ATOM 1335 C CA . ALA A 1 167 ? 11.802 3.049 -26.931 1.00 92.50 167 ALA A CA 1
ATOM 1336 C C . ALA A 1 167 ? 10.290 2.985 -27.215 1.00 92.50 167 ALA A C 1
ATOM 1338 O O . ALA A 1 167 ? 9.587 2.280 -26.489 1.00 92.50 167 ALA A O 1
ATOM 1339 N N . GLU A 1 168 ? 9.793 3.674 -28.248 1.00 92.94 168 GLU A N 1
ATOM 1340 C CA . GLU A 1 168 ? 8.357 3.862 -28.508 1.00 92.94 168 GLU A CA 1
ATOM 1341 C C . GLU A 1 168 ? 7.604 2.536 -28.631 1.00 92.94 168 GLU A C 1
ATOM 1343 O O . GLU A 1 168 ? 6.673 2.289 -27.867 1.00 92.94 168 GLU A O 1
ATOM 1348 N N . GLU A 1 169 ? 8.074 1.626 -29.489 1.00 93.50 169 GLU A N 1
ATOM 1349 C CA . GLU A 1 169 ? 7.447 0.310 -29.682 1.00 93.50 169 GLU A CA 1
ATOM 1350 C C . GLU A 1 169 ? 7.365 -0.487 -28.366 1.00 93.50 169 GLU A C 1
ATOM 1352 O O . GLU A 1 169 ? 6.379 -1.168 -28.071 1.00 93.50 169 GLU A O 1
ATOM 1357 N N . ILE A 1 170 ? 8.401 -0.401 -27.529 1.00 93.44 170 ILE A N 1
ATOM 1358 C CA . ILE A 1 170 ? 8.446 -1.116 -26.250 1.00 93.44 170 ILE A CA 1
ATOM 1359 C C . ILE A 1 170 ? 7.446 -0.510 -25.275 1.00 93.44 170 ILE A C 1
ATOM 1361 O O . ILE A 1 170 ? 6.756 -1.252 -24.574 1.00 93.44 170 ILE A O 1
ATOM 1365 N N . ILE A 1 171 ? 7.360 0.819 -25.233 1.00 94.31 171 ILE A N 1
ATOM 1366 C CA . ILE A 1 171 ? 6.411 1.547 -24.396 1.00 94.31 171 ILE A CA 1
ATOM 1367 C C . ILE A 1 171 ? 4.983 1.209 -24.817 1.00 94.31 171 ILE A C 1
ATOM 1369 O O . ILE A 1 171 ? 4.200 0.807 -23.962 1.00 94.31 171 ILE A O 1
ATOM 1373 N N . GLU A 1 172 ? 4.656 1.279 -26.108 1.00 95.44 172 GLU A N 1
ATOM 1374 C CA . GLU A 1 172 ? 3.328 0.940 -26.630 1.00 95.44 172 GLU A CA 1
ATOM 1375 C C . GLU A 1 172 ? 2.915 -0.491 -26.271 1.00 95.44 172 GLU A C 1
ATOM 1377 O O . GLU A 1 172 ? 1.811 -0.723 -25.771 1.00 95.44 172 GLU A O 1
ATOM 1382 N N . ASN A 1 173 ? 3.819 -1.456 -26.457 1.00 95.25 173 ASN A N 1
ATOM 1383 C CA . ASN A 1 173 ? 3.564 -2.847 -26.093 1.00 95.25 173 ASN A CA 1
ATOM 1384 C C . ASN A 1 173 ? 3.391 -3.024 -24.572 1.00 95.25 173 ASN A C 1
ATOM 1386 O O . ASN A 1 173 ? 2.522 -3.785 -24.136 1.00 95.25 173 ASN A O 1
ATOM 1390 N N . CYS A 1 174 ? 4.159 -2.293 -23.754 1.00 94.94 174 CYS A N 1
ATOM 1391 C CA . CYS A 1 174 ? 4.015 -2.310 -22.296 1.00 94.94 174 CYS A CA 1
ATOM 1392 C C . CYS A 1 174 ? 2.686 -1.698 -21.838 1.00 94.94 174 CYS A C 1
ATOM 1394 O O . CYS A 1 174 ? 2.028 -2.274 -20.973 1.00 94.94 174 CYS A O 1
ATOM 1396 N N . ILE A 1 175 ? 2.274 -0.563 -22.412 1.00 95.69 175 ILE A N 1
ATOM 1397 C CA . ILE A 1 175 ? 0.976 0.065 -22.129 1.00 95.69 175 ILE A CA 1
ATOM 1398 C C . ILE A 1 175 ? -0.137 -0.916 -22.468 1.00 95.69 175 ILE A C 1
ATOM 1400 O O . ILE A 1 175 ? -0.968 -1.209 -21.613 1.00 95.69 175 ILE A O 1
ATOM 1404 N N . ARG A 1 176 ? -0.099 -1.504 -23.669 1.00 96.88 176 ARG A N 1
ATOM 1405 C CA . ARG A 1 176 ? -1.095 -2.486 -24.104 1.00 96.88 176 ARG A CA 1
ATOM 1406 C C . ARG A 1 176 ? -1.170 -3.669 -23.145 1.00 96.88 176 ARG A C 1
ATOM 1408 O O . ARG A 1 176 ? -2.265 -4.094 -22.787 1.00 96.88 176 ARG A O 1
ATOM 1415 N N . TYR A 1 177 ? -0.030 -4.186 -22.687 1.00 96.19 177 TYR A N 1
ATOM 1416 C CA . TYR A 1 177 ? 0.009 -5.243 -21.675 1.00 96.19 177 TYR A CA 1
ATOM 1417 C C . TYR A 1 177 ? -0.651 -4.814 -20.355 1.00 96.19 177 TYR A C 1
ATOM 1419 O O . TYR A 1 177 ? -1.442 -5.568 -19.795 1.00 96.19 177 TYR A O 1
ATOM 1427 N N . ILE A 1 178 ? -0.370 -3.601 -19.874 1.00 95.12 178 ILE A N 1
ATOM 1428 C CA . ILE A 1 178 ? -0.930 -3.054 -18.628 1.00 95.12 178 ILE A CA 1
ATOM 1429 C C . ILE A 1 178 ? -2.438 -2.786 -18.744 1.00 95.12 178 ILE A C 1
ATOM 1431 O O . ILE A 1 178 ? -3.177 -3.021 -17.791 1.00 95.12 178 ILE A O 1
ATOM 1435 N N . GLU A 1 179 ? -2.905 -2.285 -19.885 1.00 94.19 179 GLU A N 1
ATOM 1436 C CA . GLU A 1 179 ? -4.316 -1.971 -20.138 1.00 94.19 179 GLU A CA 1
ATOM 1437 C C . GLU A 1 179 ? -5.171 -3.219 -20.352 1.00 94.19 179 GLU A C 1
ATOM 1439 O O . GLU A 1 179 ? -6.330 -3.247 -19.949 1.00 94.19 179 GLU A O 1
ATOM 1444 N N . THR A 1 180 ? -4.598 -4.266 -20.948 1.00 93.94 180 THR A N 1
ATOM 1445 C CA . THR A 1 180 ? -5.293 -5.541 -21.192 1.00 93.94 180 THR A CA 1
ATOM 1446 C C . THR A 1 180 ? -5.158 -6.540 -20.041 1.00 93.94 180 THR A C 1
ATOM 1448 O O . THR A 1 180 ? -5.799 -7.596 -20.058 1.00 93.94 180 THR A O 1
ATOM 1451 N N . TYR A 1 181 ? -4.353 -6.229 -19.018 1.00 93.12 181 TYR A N 1
ATOM 1452 C CA . TYR A 1 181 ? -4.210 -7.080 -17.844 1.00 93.12 181 TYR A CA 1
ATOM 1453 C C . TYR A 1 181 ? -5.514 -7.123 -17.041 1.00 93.12 181 TYR A C 1
ATOM 1455 O O . TYR A 1 181 ? -5.929 -6.141 -16.430 1.00 93.12 181 TYR A O 1
ATOM 1463 N N . SER A 1 182 ? -6.135 -8.299 -17.017 1.00 87.06 182 SER A N 1
ATOM 1464 C CA . SER A 1 182 ? -7.438 -8.553 -16.388 1.00 87.06 182 SER A CA 1
ATOM 1465 C C . SER A 1 182 ? -7.386 -9.593 -15.265 1.00 87.06 182 SER A C 1
ATOM 1467 O O . SER A 1 182 ? -8.409 -9.899 -14.658 1.00 87.06 182 SER A O 1
ATOM 1469 N N . TYR A 1 183 ? -6.203 -10.142 -14.971 1.00 82.00 183 TYR A N 1
ATOM 1470 C CA . TYR A 1 183 ? -6.031 -11.106 -13.885 1.00 82.00 183 TYR A CA 1
ATOM 1471 C C . TYR A 1 183 ? -6.120 -10.435 -12.512 1.00 82.00 183 TYR A C 1
ATOM 1473 O O . TYR A 1 183 ? -5.864 -9.239 -12.356 1.00 82.00 183 TYR A O 1
ATOM 1481 N N . GLU A 1 184 ? -6.406 -11.234 -11.483 1.00 87.00 184 GLU A N 1
ATOM 1482 C CA . GLU A 1 184 ? -6.395 -10.752 -10.106 1.00 87.00 184 GLU A CA 1
ATOM 1483 C C . GLU A 1 184 ? -5.014 -10.213 -9.701 1.00 87.00 184 GLU A C 1
ATOM 1485 O O . GLU A 1 184 ? -3.958 -10.779 -10.011 1.00 87.00 184 GLU A O 1
ATOM 1490 N N . ARG A 1 185 ? -5.029 -9.095 -8.973 1.00 90.00 185 ARG A N 1
ATOM 1491 C CA . ARG A 1 185 ? -3.838 -8.516 -8.351 1.00 90.00 185 ARG A CA 1
ATOM 1492 C C . ARG A 1 185 ? -3.471 -9.292 -7.082 1.00 90.00 185 ARG A C 1
ATOM 1494 O O . ARG A 1 185 ? -4.326 -9.640 -6.273 1.00 90.00 185 ARG A O 1
ATOM 1501 N N . TYR A 1 186 ? -2.184 -9.561 -6.902 1.00 92.88 186 TYR A N 1
ATOM 1502 C CA . TYR A 1 186 ? -1.656 -10.432 -5.848 1.00 92.88 186 TYR A CA 1
ATOM 1503 C C . TYR A 1 186 ? -1.589 -9.773 -4.465 1.00 92.88 186 TYR A C 1
ATOM 1505 O O . TYR A 1 186 ? -1.545 -10.435 -3.433 1.00 92.88 186 TYR A O 1
ATOM 1513 N N . ASP A 1 187 ? -1.533 -8.451 -4.438 1.00 87.19 187 ASP A N 1
ATOM 1514 C CA . ASP A 1 187 ? -1.406 -7.622 -3.246 1.00 87.19 187 ASP A CA 1
ATOM 1515 C C . ASP A 1 187 ? -2.716 -7.442 -2.468 1.00 87.19 187 ASP A C 1
ATOM 1517 O O . ASP A 1 187 ? -2.626 -7.090 -1.288 1.00 87.19 187 ASP A O 1
ATOM 1521 N N . GLN A 1 188 ? -3.875 -7.727 -3.084 1.00 87.69 188 GLN A N 1
ATOM 1522 C CA . GLN A 1 188 ? -5.212 -7.782 -2.465 1.00 87.69 188 GLN A CA 1
ATOM 1523 C C . GLN A 1 188 ? -5.420 -6.701 -1.379 1.00 87.69 188 GLN A C 1
ATOM 1525 O O . GLN A 1 188 ? -5.492 -7.024 -0.187 1.00 87.69 188 GLN A O 1
ATOM 1530 N N . PRO A 1 189 ? -5.429 -5.403 -1.744 1.00 88.19 189 PRO A N 1
ATOM 1531 C CA . PRO A 1 189 ? -5.577 -4.328 -0.770 1.00 88.19 189 PRO A CA 1
ATOM 1532 C C . PRO A 1 189 ? -6.940 -4.398 -0.074 1.00 88.19 189 PRO A C 1
ATOM 1534 O O . PRO A 1 189 ? -7.954 -4.725 -0.685 1.00 88.19 189 PRO A O 1
ATOM 1537 N N . ILE A 1 190 ? -6.955 -4.057 1.215 1.00 92.44 190 ILE A N 1
ATOM 1538 C CA . ILE A 1 190 ? -8.186 -3.990 2.003 1.00 92.44 190 ILE A CA 1
ATOM 1539 C C . ILE A 1 190 ? -8.999 -2.772 1.558 1.00 92.44 190 ILE A C 1
ATOM 1541 O O . ILE A 1 190 ? -8.488 -1.651 1.564 1.00 92.44 190 ILE A O 1
ATOM 1545 N N . THR A 1 191 ? -10.258 -3.006 1.198 1.00 91.56 191 THR A N 1
ATOM 1546 C CA . THR A 1 191 ? -11.213 -1.985 0.738 1.00 91.56 191 THR A CA 1
ATOM 1547 C C . THR A 1 191 ? -12.022 -1.386 1.888 1.00 91.56 191 THR A C 1
ATOM 1549 O O . THR A 1 191 ? -12.130 -1.974 2.968 1.00 91.56 191 THR A O 1
ATOM 1552 N N . GLU A 1 192 ? -12.643 -0.2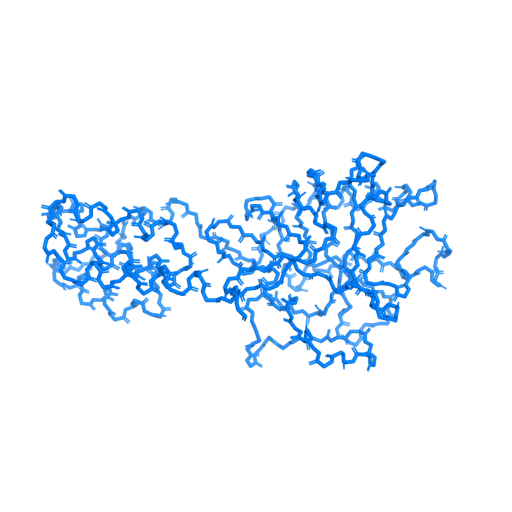27 1.653 1.00 91.88 192 GLU A N 1
ATOM 1553 C CA . GLU A 1 192 ? -13.549 0.383 2.634 1.00 91.88 192 GLU A CA 1
ATOM 1554 C C . GLU A 1 192 ? -14.751 -0.517 2.945 1.00 91.88 192 GLU A C 1
ATOM 1556 O O . GLU A 1 192 ? -15.132 -0.670 4.109 1.00 91.88 192 GLU A O 1
ATOM 1561 N N . ASP A 1 193 ? -15.296 -1.179 1.925 1.00 94.69 193 ASP A N 1
ATOM 1562 C CA . ASP A 1 193 ? -16.405 -2.120 2.080 1.00 94.69 193 ASP A CA 1
ATOM 1563 C C . ASP A 1 193 ? -16.018 -3.264 3.017 1.00 94.69 193 ASP A C 1
ATOM 1565 O O . ASP A 1 193 ? -16.777 -3.620 3.912 1.00 94.69 193 ASP A O 1
ATOM 1569 N N . GLN A 1 194 ? -14.797 -3.794 2.901 1.00 95.94 194 GLN A N 1
ATOM 1570 C CA . GLN A 1 194 ? -14.301 -4.824 3.815 1.00 95.94 194 GLN A CA 1
ATOM 1571 C C . GLN A 1 194 ? -14.119 -4.321 5.255 1.00 95.94 194 GLN A C 1
ATOM 1573 O O . GLN A 1 194 ? -14.368 -5.088 6.189 1.00 95.94 194 GLN A O 1
ATOM 1578 N N . LEU A 1 195 ? -13.687 -3.068 5.450 1.00 96.62 195 LEU A N 1
ATOM 1579 C CA . LEU A 1 195 ? -13.509 -2.458 6.778 1.00 96.62 195 LEU A CA 1
ATOM 1580 C C . LEU A 1 195 ? -14.843 -2.145 7.469 1.00 96.62 195 LEU A C 1
ATOM 1582 O O . LEU A 1 195 ? -14.933 -2.179 8.700 1.00 96.62 195 LEU A O 1
ATOM 1586 N N . THR A 1 196 ? -15.871 -1.815 6.694 1.00 96.81 196 THR A N 1
ATOM 1587 C CA . THR A 1 196 ? -17.220 -1.492 7.186 1.00 96.81 196 THR A CA 1
ATOM 1588 C C . THR A 1 196 ? -18.148 -2.705 7.216 1.00 96.81 196 THR A C 1
ATOM 1590 O O . THR A 1 196 ? -19.189 -2.662 7.873 1.00 96.81 196 THR A O 1
ATOM 1593 N N . PHE A 1 197 ? -17.745 -3.809 6.582 1.00 98.31 197 PHE A N 1
ATOM 1594 C CA . PHE A 1 197 ? -18.500 -5.051 6.541 1.00 98.31 197 PHE A CA 1
ATOM 1595 C C . PHE A 1 197 ? -18.869 -5.543 7.942 1.00 98.31 197 PHE A C 1
ATOM 1597 O O . PHE A 1 197 ? -18.041 -5.606 8.855 1.00 98.31 197 PHE A O 1
ATOM 1604 N N . VAL A 1 198 ? -20.131 -5.927 8.095 1.00 98.19 198 VAL A N 1
ATOM 1605 C CA . VAL A 1 198 ? -20.641 -6.625 9.273 1.00 98.19 198 VAL A CA 1
ATOM 1606 C C . VAL A 1 198 ? -20.562 -8.114 8.978 1.00 98.19 198 VAL A C 1
ATOM 1608 O O . VAL A 1 198 ? -21.068 -8.554 7.947 1.00 98.19 198 VAL A O 1
ATOM 1611 N N . THR A 1 199 ? -19.913 -8.879 9.859 1.00 97.81 199 THR A N 1
ATOM 1612 C CA . THR A 1 199 ? -19.734 -10.322 9.647 1.00 97.81 199 THR A CA 1
ATOM 1613 C C . THR A 1 199 ? -21.062 -11.048 9.381 1.00 97.81 199 THR A C 1
ATOM 1615 O O . THR A 1 199 ? -22.110 -10.649 9.888 1.00 97.81 199 THR A O 1
ATOM 1618 N N . LYS A 1 200 ? -20.994 -12.144 8.617 1.00 97.44 200 LYS A N 1
ATOM 1619 C CA . LYS A 1 200 ? -22.106 -13.094 8.420 1.00 97.44 200 LYS A CA 1
ATOM 1620 C C . LYS A 1 200 ? -22.058 -14.286 9.377 1.00 97.44 200 LYS A C 1
ATOM 1622 O O . LYS A 1 200 ? -22.965 -15.104 9.370 1.00 97.44 200 LYS A O 1
ATOM 1627 N N . ASP A 1 201 ? -20.977 -14.417 10.139 1.00 97.69 201 ASP A N 1
ATOM 1628 C CA . ASP A 1 201 ? -20.837 -15.480 11.129 1.00 97.69 201 ASP A CA 1
ATOM 1629 C C . ASP A 1 201 ? -21.863 -15.264 12.246 1.00 97.69 201 ASP A C 1
ATOM 1631 O O . ASP A 1 201 ? -22.063 -14.129 12.690 1.00 97.69 201 ASP A O 1
ATOM 1635 N N . GLU A 1 202 ? -22.470 -16.349 12.718 1.00 96.81 202 GLU A N 1
ATOM 1636 C CA . GLU A 1 202 ? -23.492 -16.328 13.764 1.00 96.81 202 GLU A CA 1
ATOM 1637 C C . GLU A 1 202 ? -22.933 -16.923 15.064 1.00 96.81 202 GLU A C 1
ATOM 1639 O O . GLU A 1 202 ? -22.438 -18.053 15.082 1.00 96.81 202 GLU A O 1
ATOM 1644 N N . PHE A 1 203 ? -23.008 -16.155 16.152 1.00 96.94 203 PHE A N 1
ATOM 1645 C CA . PHE A 1 203 ? -22.737 -16.616 17.514 1.00 96.94 203 PHE A CA 1
ATOM 1646 C C . PHE A 1 203 ? -23.967 -16.402 18.399 1.00 96.94 203 PHE A C 1
ATOM 1648 O O . PHE A 1 203 ? -24.837 -15.596 18.089 1.00 96.94 203 PHE A O 1
ATOM 1655 N N . ASN A 1 204 ? -24.013 -17.102 19.534 1.00 94.00 204 ASN A N 1
ATOM 1656 C CA . ASN A 1 204 ? -25.174 -17.093 20.428 1.00 94.00 204 ASN A CA 1
ATOM 1657 C C . ASN A 1 204 ? -25.420 -15.738 21.118 1.00 94.00 204 ASN A C 1
ATOM 1659 O O . ASN A 1 204 ? -26.543 -15.464 21.531 1.00 94.00 204 ASN A O 1
ATOM 1663 N N . ASP A 1 205 ? -24.381 -14.914 21.279 1.00 96.31 205 ASP A N 1
ATOM 1664 C CA . ASP A 1 205 ? -24.458 -13.614 21.946 1.00 96.31 205 ASP A CA 1
ATOM 1665 C C . ASP A 1 205 ? -23.347 -12.653 21.481 1.00 96.31 205 ASP A C 1
ATOM 1667 O O . ASP A 1 205 ? -22.331 -13.059 20.907 1.00 96.31 205 ASP A O 1
ATOM 1671 N N . LEU A 1 206 ? -23.520 -11.356 21.768 1.00 97.00 206 LEU A N 1
ATOM 1672 C CA . LEU A 1 206 ? -22.555 -10.301 21.422 1.00 97.00 206 LEU A CA 1
ATOM 1673 C C . LEU A 1 206 ? -21.192 -10.466 22.117 1.00 97.00 206 LEU A C 1
ATOM 1675 O O . LEU A 1 206 ? -20.160 -10.079 21.564 1.00 97.00 206 LEU A O 1
ATOM 1679 N N . ASN A 1 207 ? -21.157 -11.069 23.306 1.00 97.50 207 ASN A N 1
ATOM 1680 C CA . ASN A 1 207 ? -19.914 -11.292 24.045 1.00 97.50 207 ASN A CA 1
ATOM 1681 C C . ASN A 1 207 ? -19.019 -12.340 23.354 1.00 97.50 207 ASN A C 1
ATOM 1683 O O . ASN A 1 207 ? -17.790 -12.255 23.395 1.00 97.50 207 ASN A O 1
ATOM 1687 N N . SER A 1 208 ? -19.623 -13.293 22.650 1.00 98.12 208 SER A N 1
ATOM 1688 C CA . SER A 1 208 ? -18.924 -14.280 21.833 1.00 98.12 208 SER A CA 1
ATOM 1689 C C . SER A 1 208 ? -18.205 -13.618 20.654 1.00 98.12 208 SER A C 1
ATOM 1691 O O . SER A 1 208 ? -17.022 -13.887 20.442 1.00 98.12 208 SER A O 1
ATOM 1693 N N . TYR A 1 209 ? -18.850 -12.664 19.965 1.00 98.38 209 TYR A N 1
ATOM 1694 C CA . TYR A 1 209 ? -18.188 -11.841 18.939 1.00 98.38 209 TYR A CA 1
ATOM 1695 C C . TYR A 1 209 ? -17.006 -11.052 19.511 1.00 98.38 209 TYR A C 1
ATOM 1697 O O . TYR A 1 209 ? -15.954 -10.975 18.875 1.00 98.38 209 TYR A O 1
ATOM 1705 N N . LEU A 1 210 ? -17.150 -10.487 20.714 1.00 98.12 210 LEU A N 1
ATOM 1706 C CA . LEU A 1 210 ? -16.093 -9.715 21.368 1.00 98.12 210 LEU A CA 1
ATOM 1707 C C . LEU A 1 210 ? -14.873 -10.596 21.658 1.00 98.12 210 LEU A C 1
ATOM 1709 O O . LEU A 1 210 ? -13.752 -10.245 21.287 1.00 98.12 210 LEU A O 1
ATOM 1713 N N . LYS A 1 211 ? -15.101 -11.767 22.264 1.00 98.19 211 LYS A N 1
ATOM 1714 C CA . LYS A 1 211 ? -14.055 -12.736 22.606 1.00 98.19 211 LYS A CA 1
ATOM 1715 C C . LYS A 1 211 ? -13.313 -13.243 21.370 1.00 98.19 211 LYS A C 1
ATOM 1717 O O . LYS A 1 211 ? -12.085 -13.329 21.394 1.00 98.19 211 LYS A O 1
ATOM 1722 N N . GLU A 1 212 ? -14.027 -13.574 20.295 1.00 98.25 212 GLU A N 1
ATOM 1723 C CA . GLU A 1 212 ? -13.393 -14.005 19.044 1.00 98.25 212 GLU A CA 1
ATOM 1724 C C . GLU A 1 212 ? -12.678 -12.850 18.331 1.00 98.25 212 GLU A C 1
ATOM 1726 O O . GLU A 1 212 ? -11.577 -13.037 17.809 1.00 98.25 212 GLU A O 1
ATOM 1731 N N . GLY A 1 213 ? -13.233 -11.636 18.377 1.00 98.06 213 GLY A N 1
ATOM 1732 C CA . GLY A 1 213 ? -12.582 -10.431 17.860 1.00 98.06 213 GLY A CA 1
ATOM 1733 C C . GLY A 1 213 ? -11.238 -10.172 18.534 1.00 98.06 213 GLY A C 1
ATOM 1734 O O . GLY A 1 213 ? -10.233 -9.976 17.849 1.00 98.06 213 GLY A O 1
ATOM 1735 N N . ASP A 1 214 ? -11.187 -10.270 19.859 1.00 98.25 214 ASP A N 1
ATOM 1736 C CA . ASP A 1 214 ? -9.963 -10.076 20.638 1.00 98.25 214 ASP A CA 1
ATOM 1737 C C . ASP A 1 214 ? -8.890 -11.124 20.324 1.00 98.25 214 ASP A C 1
ATOM 1739 O O . ASP A 1 214 ? -7.720 -10.780 20.139 1.00 98.25 214 ASP A O 1
ATOM 1743 N N . LYS A 1 215 ? -9.278 -12.398 20.178 1.00 98.06 215 LYS A N 1
ATOM 1744 C CA . LYS A 1 215 ? -8.358 -13.477 19.771 1.00 98.06 215 LYS A CA 1
ATOM 1745 C C . LYS A 1 215 ? -7.744 -13.238 18.393 1.00 98.06 215 LYS A C 1
ATOM 1747 O O . LYS A 1 215 ? -6.601 -13.634 18.148 1.00 98.06 215 LYS A O 1
ATOM 1752 N N . LEU A 1 216 ? -8.511 -12.638 17.483 1.00 98.25 216 LEU A N 1
ATOM 1753 C CA . LEU A 1 216 ? -8.095 -12.397 16.107 1.00 98.25 216 LEU A CA 1
ATOM 1754 C C . LEU A 1 216 ? -7.366 -11.066 15.913 1.00 98.25 216 LEU A C 1
ATOM 1756 O O . LEU A 1 216 ? -6.753 -10.903 14.864 1.00 98.25 216 LEU A O 1
ATOM 1760 N N . LEU A 1 217 ? -7.333 -10.160 16.897 1.00 98.00 217 LEU A N 1
ATOM 1761 C CA . LEU A 1 217 ? -6.865 -8.779 16.702 1.00 98.00 217 LEU A CA 1
ATOM 1762 C C . LEU A 1 217 ? -5.483 -8.671 16.040 1.00 98.00 217 LEU A C 1
ATOM 1764 O O . LEU A 1 217 ? -5.263 -7.766 15.243 1.00 98.00 217 LEU A O 1
ATOM 1768 N N . TYR A 1 218 ? -4.564 -9.590 16.340 1.00 96.19 218 TYR A N 1
ATOM 1769 C CA . TYR A 1 218 ? -3.229 -9.627 15.729 1.00 96.19 218 TYR A CA 1
ATOM 1770 C C . TYR A 1 218 ? -3.101 -10.642 14.583 1.00 96.19 218 TYR A C 1
ATOM 1772 O O . TYR A 1 218 ? -2.232 -10.494 13.729 1.00 96.19 218 TYR A O 1
ATOM 1780 N N . LYS A 1 219 ? -3.949 -11.678 14.553 1.00 96.38 219 LYS A N 1
ATOM 1781 C CA . LYS A 1 219 ? -3.880 -12.777 13.570 1.00 96.38 219 LYS A CA 1
ATOM 1782 C C . LYS A 1 219 ? -4.665 -12.472 12.296 1.00 96.38 219 LYS A C 1
ATOM 1784 O O . LYS A 1 219 ? -4.237 -12.814 11.202 1.00 96.38 219 LYS A O 1
ATOM 1789 N N . ASN A 1 220 ? -5.829 -11.854 12.456 1.00 97.56 220 ASN A N 1
ATOM 1790 C CA . ASN A 1 220 ? -6.717 -11.404 11.397 1.00 97.56 220 ASN A CA 1
ATOM 1791 C C . ASN A 1 220 ? -7.470 -10.139 11.862 1.00 97.56 220 ASN A C 1
ATOM 1793 O O . ASN A 1 220 ? -8.661 -10.206 12.183 1.00 97.56 220 ASN A O 1
ATOM 1797 N N . PRO A 1 221 ? -6.784 -8.981 11.902 1.00 98.06 221 PRO A N 1
ATOM 1798 C CA . PRO A 1 221 ? -7.371 -7.750 12.423 1.00 98.06 221 PRO A CA 1
ATOM 1799 C C . PRO A 1 221 ? -8.607 -7.297 11.628 1.00 98.06 221 PRO A C 1
ATOM 1801 O O . PRO A 1 221 ? -9.522 -6.703 12.193 1.00 98.06 221 PRO A O 1
ATOM 1804 N N . LEU A 1 222 ? -8.664 -7.605 10.325 1.00 98.25 222 LEU A N 1
ATOM 1805 C CA . LEU A 1 222 ? -9.825 -7.307 9.485 1.00 98.25 222 LEU A CA 1
ATOM 1806 C C . LEU A 1 222 ? -11.072 -8.045 9.982 1.00 98.25 222 LEU A C 1
ATOM 1808 O O . LEU A 1 222 ? -12.119 -7.428 10.164 1.00 98.25 222 LEU A O 1
ATOM 1812 N N . LYS A 1 223 ? -10.962 -9.348 10.261 1.00 98.38 223 LYS A N 1
ATOM 1813 C CA . LYS A 1 223 ? -12.086 -10.129 10.790 1.00 98.38 223 LYS A CA 1
ATOM 1814 C C . LYS A 1 223 ? -12.498 -9.658 12.188 1.00 98.38 223 LYS A C 1
ATOM 1816 O O . LYS A 1 223 ? -13.693 -9.579 12.459 1.00 98.38 223 LYS A O 1
ATOM 1821 N N . SER A 1 224 ? -11.545 -9.261 13.037 1.00 98.56 224 SER A N 1
ATOM 1822 C CA . SER A 1 224 ? -11.854 -8.632 14.331 1.00 98.56 224 SER A CA 1
ATOM 1823 C C . SER A 1 224 ? -12.707 -7.376 14.175 1.00 98.56 224 SER A C 1
ATOM 1825 O O . SER A 1 224 ? -13.734 -7.251 14.837 1.00 98.56 224 SER A O 1
ATOM 1827 N N . ILE A 1 225 ? -12.334 -6.480 13.253 1.00 98.69 225 ILE A N 1
ATOM 1828 C CA . ILE A 1 225 ? -13.119 -5.277 12.944 1.00 98.69 225 ILE A CA 1
ATOM 1829 C C . ILE A 1 225 ? -14.542 -5.651 12.513 1.00 98.69 225 ILE A C 1
ATOM 1831 O O . ILE A 1 225 ? -15.498 -5.037 12.979 1.00 98.69 225 ILE A O 1
ATOM 1835 N N . GLN A 1 226 ? -14.703 -6.680 11.681 1.00 98.69 226 GLN A N 1
ATOM 1836 C CA . GLN A 1 226 ? -16.016 -7.122 11.196 1.00 98.69 226 GLN A CA 1
ATOM 1837 C C . GLN A 1 226 ? -16.908 -7.706 12.304 1.00 98.69 226 GLN A C 1
ATOM 1839 O O . GLN A 1 226 ? -18.130 -7.542 12.256 1.00 98.69 226 GLN A O 1
ATOM 1844 N N . TYR A 1 227 ? -16.320 -8.350 13.318 1.00 98.69 227 TYR A N 1
ATOM 1845 C CA . TYR A 1 227 ? -17.034 -8.763 14.532 1.00 98.69 227 TYR A CA 1
ATOM 1846 C C . TYR A 1 227 ? -17.448 -7.568 15.390 1.00 98.69 227 TYR A C 1
ATOM 1848 O O . TYR A 1 227 ? -18.591 -7.493 15.835 1.00 98.69 227 TYR A O 1
ATOM 1856 N N . TRP A 1 228 ? -16.571 -6.583 15.572 1.00 98.56 228 TRP A N 1
ATOM 1857 C CA . TRP A 1 228 ? -16.916 -5.368 16.312 1.00 98.56 228 TRP A CA 1
ATOM 1858 C C . TRP A 1 228 ? -17.949 -4.503 15.580 1.00 98.56 228 TRP A C 1
ATOM 1860 O O . TRP A 1 228 ? -18.796 -3.894 16.227 1.00 98.56 228 TRP A O 1
ATOM 1870 N N . ASN A 1 229 ? -17.969 -4.515 14.243 1.00 98.44 229 ASN A N 1
ATOM 1871 C CA . ASN A 1 229 ? -19.032 -3.892 13.451 1.00 98.44 229 ASN A CA 1
ATOM 1872 C C . ASN A 1 229 ? -20.406 -4.529 13.727 1.00 98.44 229 ASN A C 1
ATOM 1874 O O . ASN A 1 229 ? -21.395 -3.804 13.809 1.00 98.44 229 ASN A O 1
ATOM 1878 N N . LYS A 1 230 ? -20.480 -5.860 13.899 1.00 98.44 230 LYS A N 1
ATOM 1879 C CA . LYS A 1 230 ? -21.714 -6.574 14.288 1.00 98.44 230 LYS A CA 1
ATOM 1880 C C . LYS A 1 230 ? -22.189 -6.136 15.673 1.00 98.44 230 LYS A C 1
ATOM 1882 O O . LYS A 1 230 ? -23.349 -5.764 15.810 1.00 98.44 230 LYS A O 1
ATOM 1887 N N . ILE A 1 231 ? -21.280 -6.074 16.651 1.00 98.31 231 ILE A N 1
ATOM 1888 C CA . ILE A 1 231 ? -21.598 -5.602 18.008 1.00 98.31 231 ILE A CA 1
ATOM 1889 C C . ILE A 1 231 ? -22.142 -4.173 17.986 1.00 98.31 231 ILE A C 1
ATOM 1891 O O . ILE A 1 231 ? -23.182 -3.925 18.580 1.00 98.31 231 ILE A O 1
ATOM 1895 N N . ILE A 1 232 ? -21.495 -3.253 17.264 1.00 98.00 232 ILE A N 1
ATOM 1896 C CA . ILE A 1 232 ? -21.962 -1.860 17.171 1.00 98.00 232 ILE A CA 1
ATOM 1897 C C . ILE A 1 232 ? -23.332 -1.779 16.486 1.00 98.00 232 ILE A C 1
ATOM 1899 O O . ILE A 1 232 ? -24.193 -1.009 16.903 1.00 98.00 232 ILE A O 1
ATOM 1903 N N . LYS A 1 233 ? -23.551 -2.574 15.430 1.00 97.81 233 LYS A N 1
ATOM 1904 C CA . LYS A 1 233 ? -24.816 -2.577 14.688 1.00 97.81 233 LYS A CA 1
ATOM 1905 C C . LYS A 1 233 ? -25.994 -3.061 15.538 1.00 97.81 233 LYS A C 1
ATOM 1907 O O . LYS A 1 233 ? -27.088 -2.530 15.383 1.00 97.81 233 LYS A O 1
ATOM 1912 N N . GLU A 1 234 ? -25.789 -4.069 16.382 1.00 97.25 234 GLU A N 1
ATOM 1913 C CA . GLU A 1 234 ? -26.866 -4.709 17.152 1.00 97.25 234 GLU A CA 1
ATOM 1914 C C . GLU A 1 234 ? -27.008 -4.156 18.574 1.00 97.25 234 GLU A C 1
ATOM 1916 O O . GLU A 1 234 ? -28.123 -4.019 19.067 1.00 97.25 234 GLU A O 1
ATOM 1921 N N . GLY A 1 235 ? -25.894 -3.826 19.228 1.00 95.00 235 GLY A N 1
ATOM 1922 C CA . GLY A 1 235 ? -25.851 -3.323 20.604 1.00 95.00 235 GLY A CA 1
ATOM 1923 C C . GLY A 1 235 ? -25.782 -1.799 20.728 1.00 95.00 235 GLY A C 1
ATOM 1924 O O . GLY A 1 235 ? -25.958 -1.279 21.826 1.00 95.00 235 GLY A O 1
ATOM 1925 N N . GLY A 1 236 ? -25.545 -1.080 19.627 1.00 96.06 236 GLY A N 1
ATOM 1926 C CA . GLY A 1 236 ? -25.338 0.368 19.625 1.00 96.06 236 GLY A CA 1
ATOM 1927 C C . GLY A 1 236 ? -23.879 0.784 19.835 1.00 96.06 236 GLY A C 1
ATOM 1928 O O . GLY A 1 236 ? -22.963 -0.036 19.894 1.00 96.06 236 GLY A O 1
ATOM 1929 N N . GLU A 1 237 ? -23.647 2.096 19.896 1.00 95.88 237 GLU A N 1
ATOM 1930 C CA . GLU A 1 237 ? -22.306 2.662 20.070 1.00 95.88 237 GLU A CA 1
ATOM 1931 C C . GLU A 1 237 ? -21.737 2.361 21.466 1.00 95.88 237 GLU A C 1
ATOM 1933 O O . GLU A 1 237 ? -22.349 2.685 22.480 1.00 95.88 237 GLU A O 1
ATOM 1938 N N . ASP A 1 238 ? -20.524 1.804 21.505 1.00 96.88 238 ASP A N 1
ATOM 1939 C CA . ASP A 1 238 ? -19.758 1.550 22.726 1.00 96.88 238 ASP A CA 1
ATOM 1940 C C . ASP A 1 238 ? -18.304 2.006 22.527 1.00 96.88 238 ASP A C 1
ATOM 1942 O O . ASP A 1 238 ? -17.618 1.569 21.595 1.00 96.88 238 ASP A O 1
ATOM 1946 N N . LEU A 1 239 ? -17.815 2.885 23.409 1.00 98.12 239 LEU A N 1
ATOM 1947 C CA . LEU A 1 239 ? -16.483 3.488 23.287 1.00 98.12 239 LEU A CA 1
ATOM 1948 C C . LEU A 1 239 ? -15.342 2.465 23.387 1.00 98.12 239 LEU A C 1
ATOM 1950 O O . LEU A 1 239 ? -14.328 2.622 22.706 1.00 98.12 239 LEU A O 1
ATOM 1954 N N . ASN A 1 240 ? -15.499 1.394 24.170 1.00 97.94 240 ASN A N 1
ATOM 1955 C CA . ASN A 1 240 ? -14.502 0.327 24.267 1.00 97.94 240 ASN A CA 1
ATOM 1956 C C . ASN A 1 240 ? -14.453 -0.502 22.981 1.00 97.94 240 ASN A C 1
ATOM 1958 O O . ASN A 1 240 ? -13.372 -0.899 22.540 1.00 97.94 240 ASN A O 1
ATOM 1962 N N . ILE A 1 241 ? -15.600 -0.738 22.340 1.00 98.31 241 ILE A N 1
ATOM 1963 C CA . ILE A 1 241 ? -15.651 -1.418 21.040 1.00 98.31 241 ILE A CA 1
ATOM 1964 C C . ILE A 1 241 ? -15.059 -0.531 19.935 1.00 98.31 241 ILE A C 1
ATOM 1966 O O . ILE A 1 241 ? -14.284 -1.019 19.107 1.00 98.31 241 ILE A O 1
ATOM 1970 N N . LEU A 1 242 ? -15.330 0.780 19.952 1.00 98.56 242 LEU A N 1
ATOM 1971 C CA . LEU A 1 242 ? -14.676 1.734 19.049 1.00 98.56 242 LEU A CA 1
ATOM 1972 C C . LEU A 1 242 ? -13.157 1.772 19.268 1.00 98.56 242 LEU A C 1
ATOM 1974 O O . LEU A 1 242 ? -12.400 1.764 18.296 1.00 98.56 242 LEU A O 1
ATOM 1978 N N . TYR A 1 243 ? -12.693 1.746 20.520 1.00 98.69 243 TYR A N 1
ATOM 1979 C CA . TYR A 1 243 ? -11.265 1.689 20.835 1.00 98.69 243 TYR A CA 1
ATOM 1980 C C . TYR A 1 243 ? -10.615 0.426 20.260 1.00 98.69 243 TYR A C 1
ATOM 1982 O O . TYR A 1 243 ? -9.586 0.507 19.588 1.00 98.69 243 TYR A O 1
ATOM 1990 N N . ARG A 1 244 ? -11.246 -0.743 20.429 1.00 98.62 244 ARG A N 1
ATOM 1991 C CA . ARG A 1 244 ? -10.785 -2.004 19.824 1.00 98.62 244 ARG A CA 1
ATOM 1992 C C . ARG A 1 244 ? -10.707 -1.915 18.306 1.00 98.62 244 ARG A C 1
ATOM 1994 O O . ARG A 1 244 ? -9.690 -2.288 17.723 1.00 98.62 244 ARG A O 1
ATOM 2001 N N . LYS A 1 245 ? -11.728 -1.343 17.665 1.00 98.38 245 LYS A N 1
ATOM 2002 C CA . LYS A 1 245 ? -11.729 -1.097 16.219 1.00 98.38 245 LYS A CA 1
ATOM 2003 C C . LYS A 1 245 ? -10.569 -0.189 15.792 1.00 98.38 245 LYS A C 1
ATOM 2005 O O . LYS A 1 245 ? -9.930 -0.478 14.782 1.00 98.38 245 LYS A O 1
ATOM 2010 N N . ALA A 1 246 ? -10.224 0.829 16.585 1.00 98.56 246 ALA A N 1
ATOM 2011 C CA . ALA A 1 246 ? -9.036 1.649 16.345 1.00 98.56 246 ALA A CA 1
ATOM 2012 C C . ALA A 1 246 ? -7.733 0.833 16.436 1.00 98.56 246 ALA A C 1
ATOM 2014 O O . ALA A 1 246 ? -6.871 0.976 15.572 1.00 98.56 246 ALA A O 1
ATOM 2015 N N . LEU A 1 247 ? -7.602 -0.081 17.408 1.00 98.50 247 LEU A N 1
ATOM 2016 C CA . LEU A 1 247 ? -6.462 -1.011 17.469 1.00 98.50 247 LEU A CA 1
ATOM 2017 C C . LEU A 1 247 ? -6.399 -1.926 16.236 1.00 98.50 247 LEU A C 1
ATOM 2019 O O . LEU A 1 247 ? -5.319 -2.168 15.700 1.00 98.50 247 LEU A O 1
ATOM 2023 N N . GLY A 1 248 ? -7.554 -2.388 15.752 1.00 98.38 248 GLY A N 1
ATOM 2024 C CA . GLY A 1 248 ? -7.661 -3.134 14.499 1.00 98.38 248 GLY A CA 1
ATOM 2025 C C . GLY A 1 248 ? -7.111 -2.340 13.313 1.00 98.38 248 GLY A C 1
ATOM 2026 O O . GLY A 1 248 ? -6.296 -2.859 12.552 1.00 98.38 248 GLY A O 1
ATOM 2027 N N . PHE A 1 249 ? -7.491 -1.064 13.184 1.00 98.44 249 PHE A N 1
ATOM 2028 C CA . PHE A 1 249 ? -6.959 -0.182 12.143 1.00 98.44 249 PHE A CA 1
ATOM 2029 C C . PHE A 1 249 ? -5.438 -0.004 12.246 1.00 98.44 249 PHE A C 1
ATOM 2031 O O . PHE A 1 249 ? -4.762 -0.087 11.222 1.00 98.44 249 PHE A O 1
ATOM 2038 N N . ILE A 1 250 ? -4.881 0.149 13.453 1.00 97.25 250 ILE A N 1
ATOM 2039 C CA . ILE A 1 250 ? -3.423 0.226 13.668 1.00 97.25 250 ILE A CA 1
ATOM 2040 C C . ILE A 1 250 ? -2.730 -1.052 13.178 1.00 97.25 250 ILE A C 1
ATOM 2042 O O . ILE A 1 250 ? -1.754 -0.969 12.433 1.00 97.25 250 ILE A O 1
ATOM 2046 N N . ASN A 1 251 ? -3.255 -2.232 13.522 1.00 96.69 251 ASN A N 1
ATOM 2047 C CA . ASN A 1 251 ? -2.683 -3.514 13.089 1.00 96.69 251 ASN A CA 1
ATOM 2048 C C . ASN A 1 251 ? -2.768 -3.731 11.567 1.00 96.69 251 ASN A C 1
ATOM 2050 O O . ASN A 1 251 ? -1.960 -4.467 10.997 1.00 96.69 251 ASN A O 1
ATOM 2054 N N . LEU A 1 252 ? -3.713 -3.067 10.897 1.00 96.31 252 LEU A N 1
ATOM 2055 C CA . LEU A 1 252 ? -3.821 -3.019 9.437 1.00 96.31 252 LEU A CA 1
ATOM 2056 C C . LEU A 1 252 ? -3.042 -1.860 8.792 1.00 96.31 252 LEU A C 1
ATOM 2058 O O . LEU A 1 252 ? -3.054 -1.757 7.569 1.00 96.31 252 LEU A O 1
ATOM 2062 N N . ARG A 1 253 ? -2.353 -1.019 9.578 1.00 95.50 253 ARG A N 1
ATOM 2063 C CA . ARG A 1 253 ? -1.635 0.194 9.131 1.00 95.50 253 ARG A CA 1
ATOM 2064 C C . ARG A 1 253 ? -2.538 1.273 8.521 1.00 95.50 253 ARG A C 1
ATOM 2066 O O . ARG A 1 253 ? -2.087 2.084 7.716 1.00 95.50 253 ARG A O 1
ATOM 2073 N N . PHE A 1 254 ? -3.805 1.306 8.933 1.00 96.75 254 PHE A N 1
ATOM 2074 C CA . PHE A 1 254 ? -4.727 2.417 8.689 1.00 96.75 254 PHE A CA 1
ATOM 2075 C C . PHE A 1 254 ? -4.639 3.441 9.834 1.00 96.75 254 PHE A C 1
ATOM 2077 O O . PHE A 1 254 ? -5.606 3.676 10.568 1.00 96.75 254 PHE A O 1
ATOM 2084 N N . TYR A 1 255 ? -3.449 4.005 10.034 1.00 95.81 255 TYR A N 1
ATOM 2085 C CA . TYR A 1 255 ? -3.126 4.917 11.131 1.00 95.81 255 TYR A CA 1
ATOM 2086 C C . TYR A 1 255 ? -4.004 6.166 11.149 1.00 95.81 255 TYR A C 1
ATOM 2088 O O . TYR A 1 255 ? -4.505 6.538 12.208 1.00 95.81 255 TYR A O 1
ATOM 2096 N N . SER A 1 256 ? -4.284 6.756 9.989 1.00 95.06 256 SER A N 1
ATOM 2097 C CA . SER A 1 256 ? -5.150 7.934 9.875 1.00 95.06 256 SER A CA 1
ATOM 2098 C C . SER A 1 256 ? -6.593 7.633 10.304 1.00 95.06 256 SER A C 1
ATOM 2100 O O . SER A 1 256 ? -7.241 8.446 10.966 1.00 95.06 256 SER A O 1
ATOM 2102 N N . LYS A 1 257 ? -7.110 6.436 9.983 1.00 97.12 257 LYS A N 1
ATOM 2103 C CA . LYS A 1 257 ? -8.439 5.993 10.450 1.00 97.12 257 LYS A CA 1
ATOM 2104 C C . LYS A 1 257 ? -8.446 5.720 11.951 1.00 97.12 257 LYS A C 1
ATOM 2106 O O . LYS A 1 257 ? -9.420 6.063 12.622 1.00 97.12 257 LYS A O 1
ATOM 2111 N N . ALA A 1 258 ? -7.380 5.111 12.468 1.00 98.25 258 ALA A N 1
ATOM 2112 C CA . ALA A 1 258 ? -7.225 4.869 13.895 1.00 98.25 258 ALA A CA 1
ATOM 2113 C C . ALA A 1 258 ? -7.195 6.181 14.689 1.00 98.25 258 ALA A C 1
ATOM 2115 O O . ALA A 1 258 ? -7.974 6.325 15.625 1.00 98.25 258 ALA A O 1
ATOM 2116 N N . ASP A 1 259 ? -6.365 7.148 14.285 1.00 97.38 259 ASP A N 1
ATOM 2117 C CA . ASP A 1 259 ? -6.265 8.463 14.928 1.00 97.38 259 ASP A CA 1
ATOM 2118 C C . ASP A 1 259 ? -7.619 9.183 14.937 1.00 97.38 259 ASP A C 1
ATOM 2120 O O . ASP A 1 259 ? -8.097 9.589 15.997 1.00 97.38 259 ASP A O 1
ATOM 2124 N N . LYS A 1 260 ? -8.305 9.236 13.786 1.00 98.12 260 LYS A N 1
ATOM 2125 C CA . LYS A 1 260 ? -9.640 9.842 13.684 1.00 98.12 260 LYS A CA 1
ATOM 2126 C C . LYS A 1 260 ? -10.638 9.202 14.652 1.00 98.12 260 LYS A C 1
ATOM 2128 O O . LYS A 1 260 ? -11.407 9.917 15.295 1.00 98.12 260 LYS A O 1
ATOM 2133 N N . LEU A 1 261 ? -10.630 7.873 14.772 1.00 98.38 261 LEU A N 1
ATOM 2134 C CA . LEU A 1 261 ? -11.531 7.156 15.673 1.00 98.38 261 LEU A CA 1
ATOM 2135 C C . LEU A 1 261 ? -11.166 7.368 17.151 1.00 98.38 261 LEU A C 1
ATOM 2137 O O . LEU A 1 261 ? -12.054 7.573 17.974 1.00 98.38 261 LEU A O 1
ATOM 2141 N N . LEU A 1 262 ? -9.877 7.387 17.493 1.00 98.62 262 LEU A N 1
ATOM 2142 C CA . LEU A 1 262 ? -9.413 7.679 18.853 1.00 98.62 262 LEU A CA 1
ATOM 2143 C C . LEU A 1 262 ? -9.773 9.107 19.276 1.00 98.62 262 LEU A C 1
ATOM 2145 O O . LEU A 1 262 ? -10.259 9.317 20.386 1.00 98.62 262 LEU A O 1
ATOM 2149 N N . ARG A 1 263 ? -9.597 10.089 18.386 1.00 98.25 263 ARG A N 1
ATOM 2150 C CA . ARG A 1 263 ? -10.008 11.476 18.643 1.00 98.25 263 ARG A CA 1
ATOM 2151 C C . ARG A 1 263 ? -11.516 11.593 18.794 1.00 98.25 263 ARG A C 1
ATOM 2153 O O . ARG A 1 263 ? -11.963 12.298 19.691 1.00 98.25 263 ARG A O 1
ATOM 2160 N N . TYR A 1 264 ? -12.292 10.865 17.989 1.00 98.44 264 TYR A N 1
ATOM 2161 C CA . TYR A 1 264 ? -13.743 10.788 18.157 1.00 98.44 264 TYR A CA 1
ATOM 2162 C C . TYR A 1 264 ? -14.132 10.273 19.549 1.00 98.44 264 TYR A C 1
ATOM 2164 O O . TYR A 1 264 ? -14.947 10.909 20.214 1.00 98.44 264 TYR A O 1
ATOM 2172 N N . ILE A 1 265 ? -13.501 9.200 20.039 1.00 98.50 265 ILE A N 1
ATOM 2173 C CA . ILE A 1 265 ? -13.735 8.686 21.401 1.00 98.50 265 ILE A CA 1
ATOM 2174 C C . ILE A 1 265 ? -13.491 9.782 22.448 1.00 98.50 265 ILE A C 1
ATOM 2176 O O . ILE A 1 265 ? -14.319 9.965 23.334 1.00 98.50 265 ILE A O 1
ATOM 2180 N N . LEU A 1 266 ? -12.429 10.583 22.305 1.00 98.06 266 LEU A N 1
ATOM 2181 C CA . LEU A 1 266 ? -12.142 11.689 23.228 1.00 98.06 266 LEU A CA 1
ATOM 2182 C C . LEU A 1 266 ? -13.138 12.855 23.155 1.00 98.06 266 LEU A C 1
ATOM 2184 O O . LEU A 1 266 ? -13.244 13.615 24.116 1.00 98.06 266 LEU A O 1
ATOM 2188 N N . THR A 1 267 ? -13.886 13.001 22.056 1.00 98.25 267 THR A N 1
ATOM 2189 C CA . THR A 1 267 ? -15.010 13.956 22.004 1.00 98.25 267 THR A CA 1
ATOM 2190 C C . THR A 1 267 ? -16.218 13.485 22.814 1.00 98.25 267 THR A C 1
ATOM 2192 O O . THR A 1 267 ? -17.019 14.312 23.242 1.00 98.25 267 THR A O 1
ATOM 2195 N N . LYS A 1 268 ? -16.352 12.169 23.029 1.00 97.94 268 LYS A N 1
ATOM 2196 C CA . LYS A 1 268 ? -17.436 11.546 23.802 1.00 97.94 268 LYS A CA 1
ATOM 2197 C C . LYS A 1 268 ? -17.076 11.390 25.273 1.00 97.94 268 LYS A C 1
ATOM 2199 O O . LYS A 1 268 ? -17.906 11.656 26.134 1.00 97.94 268 LYS A O 1
ATOM 2204 N N . ASP A 1 269 ? -15.837 10.999 25.544 1.00 97.75 269 ASP A N 1
ATOM 2205 C CA . ASP A 1 269 ? -15.262 10.924 26.880 1.00 97.75 269 ASP A CA 1
ATOM 2206 C C . ASP A 1 269 ? -13.844 11.500 26.865 1.00 97.75 269 ASP A C 1
ATOM 2208 O O . ASP A 1 269 ? -12.861 10.842 26.509 1.00 97.75 269 ASP A O 1
ATOM 2212 N N . SER A 1 270 ? -13.732 12.752 27.303 1.00 96.38 270 SER A N 1
ATOM 2213 C CA . SER A 1 270 ? -12.460 13.467 27.360 1.00 96.38 270 SER A CA 1
ATOM 2214 C C . SER A 1 270 ? -11.481 12.888 28.383 1.00 96.38 270 SER A C 1
ATOM 2216 O O . SER A 1 270 ? -10.318 13.288 28.383 1.00 96.38 270 SER A O 1
ATOM 2218 N N . ASN A 1 271 ? -11.894 11.946 29.238 1.00 96.00 271 ASN A N 1
ATOM 2219 C CA . ASN A 1 271 ? -11.058 11.290 30.241 1.00 96.00 271 ASN A CA 1
ATOM 2220 C C . ASN A 1 271 ? -10.681 9.847 29.885 1.00 96.00 271 ASN A C 1
ATOM 2222 O O . ASN A 1 271 ? -9.980 9.216 30.678 1.00 96.00 271 ASN A O 1
ATOM 2226 N N . TYR A 1 272 ? -11.044 9.360 28.695 1.00 97.19 272 TYR A N 1
ATOM 2227 C CA . TYR A 1 272 ? -10.727 8.008 28.230 1.00 97.19 272 TYR A CA 1
ATOM 2228 C C . TYR A 1 272 ? -9.199 7.791 28.122 1.00 97.19 272 TYR A C 1
ATOM 2230 O O . TYR A 1 272 ? -8.544 8.172 27.141 1.00 97.19 272 TYR A O 1
ATOM 2238 N N . LYS A 1 273 ? -8.599 7.225 29.179 1.00 96.56 273 LYS A N 1
ATOM 2239 C CA . LYS A 1 273 ? -7.140 7.205 29.412 1.00 96.56 273 LYS A CA 1
ATOM 2240 C C . LYS A 1 273 ? -6.396 6.421 28.333 1.00 96.56 273 LYS A C 1
ATOM 2242 O O . LYS A 1 273 ? -5.361 6.867 27.836 1.00 96.56 273 LYS A O 1
ATOM 2247 N N . GLU A 1 274 ? -6.939 5.274 27.952 1.00 96.62 274 GLU A N 1
ATOM 2248 C CA . GLU A 1 274 ? -6.399 4.348 26.963 1.00 96.62 274 GLU A CA 1
ATOM 2249 C C . GLU A 1 274 ? -6.330 4.991 25.575 1.00 96.62 274 GLU A C 1
ATOM 2251 O O . GLU A 1 274 ? -5.356 4.792 24.846 1.00 96.62 274 GLU A O 1
ATOM 2256 N N . GLY A 1 275 ? -7.330 5.809 25.238 1.00 95.69 275 GLY A N 1
ATOM 2257 C CA . GLY A 1 275 ? -7.399 6.565 23.989 1.00 95.69 275 GLY A CA 1
ATOM 2258 C C . GLY A 1 275 ? -6.323 7.642 23.919 1.00 95.69 275 GLY A C 1
ATOM 2259 O O . GLY A 1 275 ? -5.555 7.668 22.959 1.00 95.69 275 GLY A O 1
ATOM 2260 N N . LYS A 1 276 ? -6.189 8.464 24.972 1.00 97.06 276 LYS A N 1
ATOM 2261 C CA . LYS A 1 276 ? -5.119 9.479 25.069 1.00 97.06 276 LYS A CA 1
ATOM 2262 C C . LYS A 1 276 ? -3.737 8.855 24.926 1.00 97.06 276 LYS A C 1
ATOM 2264 O O . LYS A 1 276 ? -2.932 9.312 24.119 1.00 97.06 276 LYS A O 1
ATOM 2269 N N . LYS A 1 277 ? -3.480 7.784 25.684 1.00 97.44 277 LYS A N 1
ATOM 2270 C CA . LYS A 1 277 ? -2.209 7.057 25.633 1.00 97.44 277 LYS A CA 1
ATOM 2271 C C . LYS A 1 277 ? -1.930 6.535 24.222 1.00 97.44 277 LYS A C 1
ATOM 2273 O O . LYS A 1 277 ? -0.825 6.713 23.722 1.00 97.44 277 LYS A O 1
ATOM 2278 N N . LYS A 1 278 ? -2.930 5.939 23.565 1.00 97.44 278 LYS A N 1
ATOM 2279 C CA . LYS A 1 278 ? -2.763 5.369 22.224 1.00 97.44 278 LYS A CA 1
ATOM 2280 C C . LYS A 1 278 ? -2.509 6.428 21.148 1.00 97.44 278 LYS A C 1
ATOM 2282 O O . LYS A 1 278 ? -1.709 6.167 20.259 1.00 97.44 278 LYS A O 1
ATOM 2287 N N . ILE A 1 279 ? -3.130 7.608 21.239 1.00 96.75 279 ILE A N 1
ATOM 2288 C CA . ILE A 1 279 ? -2.841 8.734 20.332 1.00 96.75 279 ILE A CA 1
ATOM 2289 C C . ILE A 1 279 ? -1.379 9.163 20.468 1.00 96.75 279 ILE A C 1
ATOM 2291 O O . ILE A 1 279 ? -0.691 9.269 19.463 1.00 96.75 279 ILE A O 1
ATOM 2295 N N . ILE A 1 280 ? -0.879 9.334 21.696 1.00 95.31 280 ILE A N 1
ATOM 2296 C CA . ILE A 1 280 ? 0.523 9.716 21.933 1.00 95.31 280 ILE A CA 1
ATOM 2297 C C . ILE A 1 280 ? 1.482 8.650 21.384 1.00 95.31 280 ILE A C 1
ATOM 2299 O O . ILE A 1 280 ? 2.469 8.981 20.735 1.00 95.31 280 ILE A O 1
ATOM 2303 N N . GLU A 1 281 ? 1.194 7.365 21.610 1.00 94.25 281 GLU A N 1
ATOM 2304 C CA . GLU A 1 281 ? 1.985 6.265 21.042 1.00 94.25 281 GLU A CA 1
ATOM 2305 C C . GLU A 1 281 ? 1.998 6.298 19.509 1.00 94.25 281 GLU A C 1
ATOM 2307 O O . GLU A 1 281 ? 3.053 6.114 18.907 1.00 94.25 281 GLU A O 1
ATOM 2312 N N . LEU A 1 282 ? 0.847 6.558 18.883 1.00 92.62 282 LEU A N 1
ATOM 2313 C CA . LEU A 1 282 ? 0.716 6.670 17.433 1.00 92.62 282 LEU A CA 1
ATOM 2314 C C . LEU A 1 282 ? 1.489 7.878 16.890 1.00 92.62 282 LEU A C 1
ATOM 2316 O O . LEU A 1 282 ? 2.250 7.733 15.940 1.00 92.62 282 LEU A O 1
ATOM 2320 N N . GLU A 1 283 ? 1.353 9.047 17.516 1.00 91.19 283 GLU A N 1
ATOM 2321 C CA . GLU A 1 283 ? 2.090 10.259 17.147 1.00 91.19 283 GLU A CA 1
ATOM 2322 C C . GLU A 1 283 ? 3.603 10.056 17.286 1.00 91.19 283 GLU A C 1
ATOM 2324 O O . GLU A 1 283 ? 4.348 10.405 16.377 1.00 91.19 283 GLU A O 1
ATOM 2329 N N . ASN A 1 284 ? 4.064 9.430 18.371 1.00 89.06 284 ASN A N 1
ATOM 2330 C CA . ASN A 1 284 ? 5.480 9.115 18.564 1.00 89.06 284 ASN A CA 1
ATOM 2331 C C . ASN A 1 284 ? 5.984 8.102 17.532 1.00 89.06 284 ASN A C 1
ATOM 2333 O O . ASN A 1 284 ? 7.070 8.276 16.985 1.00 89.06 284 ASN A O 1
ATOM 2337 N N . MET A 1 285 ? 5.191 7.070 17.231 1.00 86.25 285 MET A N 1
ATOM 2338 C CA . MET A 1 285 ? 5.524 6.098 16.193 1.00 86.25 285 MET A CA 1
ATOM 2339 C C . MET A 1 285 ? 5.592 6.754 14.812 1.00 86.25 285 MET A C 1
ATOM 2341 O O . MET A 1 285 ? 6.399 6.330 14.003 1.00 86.25 285 MET A O 1
ATOM 2345 N N . LEU A 1 286 ? 4.769 7.764 14.520 1.00 82.81 286 LEU A N 1
ATOM 2346 C CA . LEU A 1 286 ? 4.767 8.460 13.228 1.00 82.81 286 LEU A CA 1
ATOM 2347 C C . LEU A 1 286 ? 5.819 9.579 13.134 1.00 82.81 286 LEU A C 1
ATOM 2349 O O . LEU A 1 286 ? 6.263 9.883 12.031 1.00 82.81 286 LEU A O 1
ATOM 2353 N N . ARG A 1 287 ? 6.235 10.166 14.265 1.00 75.94 287 ARG A N 1
ATOM 2354 C CA . ARG A 1 287 ? 7.298 11.190 14.352 1.00 75.94 287 ARG A CA 1
ATOM 2355 C C . ARG A 1 287 ? 8.708 10.618 14.470 1.00 75.94 287 ARG A C 1
ATOM 2357 O O . ARG A 1 287 ? 9.672 11.326 14.201 1.00 75.94 287 ARG A O 1
ATOM 2364 N N . GLY A 1 288 ? 8.853 9.377 14.931 1.00 52.31 288 GLY A N 1
ATOM 2365 C CA . GLY A 1 288 ? 10.151 8.750 15.156 1.00 52.31 288 GLY A CA 1
ATOM 2366 C C . GLY A 1 288 ? 10.902 8.496 13.851 1.00 52.31 288 GLY A C 1
ATOM 2367 O O . GLY A 1 288 ? 10.745 7.418 13.289 1.00 52.31 288 GLY A O 1
ATOM 2368 N N . LEU A 1 289 ? 11.650 9.508 13.388 1.00 48.03 289 LEU A N 1
ATOM 2369 C CA . LEU A 1 289 ? 12.997 9.504 12.777 1.00 48.03 289 LEU A CA 1
ATOM 2370 C C . LEU A 1 289 ? 13.283 10.851 12.050 1.00 48.03 289 LEU A C 1
ATOM 2372 O O . LEU A 1 289 ? 13.823 10.872 10.954 1.00 48.03 289 LEU A O 1
ATOM 2376 N N . GLU A 1 290 ? 12.929 11.995 12.658 1.00 36.25 290 GLU A N 1
ATOM 2377 C CA . GLU A 1 290 ? 13.452 13.328 12.266 1.00 36.25 290 GLU A CA 1
ATOM 2378 C C . GLU A 1 290 ? 14.752 13.716 13.020 1.00 36.25 290 GLU A C 1
ATOM 2380 O O . GLU A 1 290 ? 15.173 14.870 12.960 1.00 36.25 290 GLU A O 1
ATOM 2385 N N . ASN A 1 291 ? 15.404 12.771 13.714 1.00 33.69 291 ASN A N 1
ATOM 2386 C CA . ASN A 1 291 ? 16.694 12.971 14.396 1.00 33.69 291 ASN A CA 1
ATOM 2387 C C . ASN A 1 291 ? 17.763 12.015 13.870 1.00 33.69 291 ASN A C 1
ATOM 2389 O O . ASN A 1 291 ? 17.471 10.796 13.856 1.00 33.69 291 ASN A O 1
#